Protein AF-0000000072519489 (afdb_homodimer)

Sequence (352 aa):
MSLFLPTTFKQFLKNVPEDGLEAILDYNQYVAIQAGATLCGVGIKWHQGFLAEIFTTYFLVQTVLVAAVDQGSMLAPLAIGFIVITDIIAAGSISGASMNPARSLGPNIVGSVFMSGKLADRFWSQHWIYYLGPAVGAVAAAGVYRYGAPRNMLFAIASLSAEWNYGKRDRLGMNRMSLFLPTTFKQFLKNVPEDGLEAILDYNQYVAIQAGATLCGVGIKWHQGFLAEIFTTYFLVQTVLVAAVDQGSMLAPLAIGFIVITDIIAAGSISGASMNPARSLGPNIVGSVFMSGKLADRFWSQHWIYYLGPAVGAVAAAGVYRYGAPRNMLFAIASLSAEWNYGKRDRLGMNR

Structure (mmCIF, N/CA/C/O backbone):
data_AF-0000000072519489-model_v1
#
loop_
_entity.id
_entity.type
_entity.pdbx_description
1 polymer 'Aquaporin AqpM domain protein'
#
loop_
_atom_site.group_PDB
_atom_site.id
_atom_site.type_symbol
_atom_site.label_atom_id
_atom_site.label_alt_id
_atom_site.label_comp_id
_atom_site.label_asym_id
_atom_site.label_entity_id
_atom_site.label_seq_id
_atom_site.pdbx_PDB_ins_code
_atom_site.Cartn_x
_atom_site.Cartn_y
_atom_site.Cartn_z
_atom_site.occupancy
_atom_site.B_iso_or_equiv
_atom_site.auth_seq_id
_atom_site.auth_comp_id
_atom_site.auth_asym_id
_atom_site.auth_atom_id
_atom_site.pdbx_PDB_model_num
ATOM 1 N N . MET A 1 1 ? 23.547 -10.312 -9.508 1 23.48 1 MET A N 1
ATOM 2 C CA . MET A 1 1 ? 23.594 -9.641 -8.211 1 23.48 1 MET A CA 1
ATOM 3 C C . MET A 1 1 ? 22.531 -10.203 -7.273 1 23.48 1 MET A C 1
ATOM 5 O O . MET A 1 1 ? 21.328 -10.148 -7.574 1 23.48 1 MET A O 1
ATOM 9 N N . SER A 1 2 ? 22.844 -11.234 -6.473 1 28.38 2 SER A N 1
ATOM 10 C CA . SER A 1 2 ? 22.078 -12.023 -5.52 1 28.38 2 SER A CA 1
ATOM 11 C C . SER A 1 2 ? 21.359 -11.125 -4.516 1 28.38 2 SER A C 1
ATOM 13 O O . SER A 1 2 ? 22 -10.312 -3.844 1 28.38 2 SER A O 1
ATOM 15 N N . LEU A 1 3 ? 20.359 -10.617 -4.895 1 33.25 3 LEU A N 1
ATOM 16 C CA . LEU A 1 3 ? 19.562 -9.844 -3.939 1 33.25 3 LEU A CA 1
ATOM 17 C C . LEU A 1 3 ? 19.703 -10.422 -2.533 1 33.25 3 LEU A C 1
ATOM 19 O O . LEU A 1 3 ? 19.516 -11.625 -2.332 1 33.25 3 LEU A O 1
ATOM 23 N N . PHE A 1 4 ? 20.672 -9.922 -1.82 1 32.88 4 PHE A N 1
ATOM 24 C CA . PHE A 1 4 ? 21.047 -10.281 -0.459 1 32.88 4 PHE A CA 1
ATOM 25 C C . PHE A 1 4 ? 19.828 -10.352 0.445 1 32.88 4 PHE A C 1
ATOM 27 O O . PHE A 1 4 ? 19.375 -9.328 0.968 1 32.88 4 PHE A O 1
ATOM 34 N N . LEU A 1 5 ? 18.906 -11.094 0.092 1 41.25 5 LEU A N 1
ATOM 35 C CA . LEU A 1 5 ? 17.922 -11.391 1.126 1 41.25 5 LEU A CA 1
ATOM 36 C C . LEU A 1 5 ? 18.609 -11.852 2.408 1 41.25 5 LEU A C 1
ATOM 38 O O . LEU A 1 5 ? 19.5 -12.703 2.369 1 41.25 5 LEU A O 1
ATOM 42 N N . PRO A 1 6 ? 18.469 -11.18 3.469 1 40.06 6 PRO A N 1
ATOM 43 C CA . PRO A 1 6 ? 19.125 -11.68 4.684 1 40.06 6 PRO A CA 1
ATOM 44 C C . PRO A 1 6 ? 18.859 -13.164 4.914 1 40.06 6 PRO A C 1
ATOM 46 O O . PRO A 1 6 ? 17.812 -13.68 4.527 1 40.06 6 PRO A O 1
ATOM 49 N N . THR A 1 7 ? 19.922 -13.914 5.098 1 46.59 7 THR A N 1
ATOM 50 C CA . THR A 1 7 ? 20.016 -15.352 5.344 1 46.59 7 THR A CA 1
ATOM 51 C C . THR A 1 7 ? 18.906 -15.797 6.301 1 46.59 7 THR A C 1
ATOM 53 O O . THR A 1 7 ? 18.344 -16.891 6.145 1 46.59 7 THR A O 1
ATOM 56 N N . THR A 1 8 ? 18.594 -14.883 7.117 1 45.72 8 THR A N 1
ATOM 57 C CA . THR A 1 8 ? 17.641 -15.25 8.156 1 45.72 8 THR A CA 1
ATOM 58 C C . THR A 1 8 ? 16.25 -15.469 7.562 1 45.72 8 THR A C 1
ATOM 60 O O . THR A 1 8 ? 15.531 -16.391 7.965 1 45.72 8 THR A O 1
ATOM 63 N N . PHE A 1 9 ? 16 -14.609 6.734 1 46.78 9 PHE A N 1
ATOM 64 C CA . PHE A 1 9 ? 14.664 -14.766 6.156 1 46.78 9 PHE A CA 1
ATOM 65 C C . PHE A 1 9 ? 14.586 -16.031 5.309 1 46.78 9 PHE A C 1
ATOM 67 O O . PHE A 1 9 ? 13.555 -16.703 5.281 1 46.78 9 PHE A O 1
ATOM 74 N N . LYS A 1 10 ? 15.617 -16.328 4.664 1 47.81 10 LYS A N 1
ATOM 75 C CA . LYS A 1 10 ? 15.68 -17.562 3.887 1 47.81 10 LYS A CA 1
ATOM 76 C C . LYS A 1 10 ? 15.523 -18.797 4.781 1 47.81 10 LYS A C 1
ATOM 78 O O . LYS A 1 10 ? 14.844 -19.75 4.418 1 47.81 10 LYS A O 1
ATOM 83 N N . GLN A 1 11 ? 16.172 -18.719 5.891 1 44.88 11 GLN A N 1
ATOM 84 C CA . GLN A 1 11 ? 16.156 -19.828 6.824 1 44.88 11 GLN A CA 1
ATOM 85 C C . GLN A 1 11 ? 14.742 -20.078 7.355 1 44.88 11 GLN A C 1
ATOM 87 O O . GLN A 1 11 ? 14.328 -21.219 7.535 1 44.88 11 GLN A O 1
ATOM 92 N N . PHE A 1 12 ? 14.086 -19.078 7.586 1 45.19 12 PHE A N 1
ATOM 93 C CA . PHE A 1 12 ? 12.719 -19.219 8.078 1 45.19 12 PHE A CA 1
ATOM 94 C C . PHE A 1 12 ? 11.844 -19.938 7.055 1 45.19 12 PHE A C 1
ATOM 96 O O . PHE A 1 12 ? 11.023 -20.781 7.418 1 45.19 12 PHE A O 1
ATOM 103 N N . LEU A 1 13 ? 12.117 -19.578 5.914 1 47.22 13 LEU A N 1
ATOM 104 C CA . LEU A 1 13 ? 11.297 -20.188 4.871 1 47.22 13 LEU A CA 1
ATOM 105 C C . LEU A 1 13 ? 11.773 -21.594 4.543 1 47.22 13 LEU A C 1
ATOM 107 O O . LEU A 1 13 ? 10.984 -22.438 4.121 1 47.22 13 LEU A O 1
ATOM 111 N N . LYS A 1 14 ? 13.047 -21.984 4.656 1 45.44 14 LYS A N 1
ATOM 112 C CA . LYS A 1 14 ? 13.609 -23.281 4.312 1 45.44 14 LYS A CA 1
ATOM 113 C C . LYS A 1 14 ? 13.062 -24.375 5.227 1 45.44 14 LYS A C 1
ATOM 115 O O . LYS A 1 14 ? 12.945 -25.531 4.816 1 45.44 14 LYS A O 1
ATOM 120 N N . ASN A 1 15 ? 12.883 -24.094 6.492 1 42.34 15 ASN A N 1
ATOM 121 C CA . ASN A 1 15 ? 12.477 -25.156 7.391 1 42.34 15 ASN A CA 1
ATOM 122 C C . ASN A 1 15 ? 11.008 -25.547 7.18 1 42.34 15 ASN A C 1
ATOM 124 O O . ASN A 1 15 ? 10.406 -26.203 8.023 1 42.34 15 ASN A O 1
ATOM 128 N N . VAL A 1 16 ? 10.414 -25.062 6.227 1 40.47 16 VAL A N 1
ATOM 129 C CA . VAL A 1 16 ? 9.047 -25.516 5.969 1 40.47 16 VAL A CA 1
ATOM 130 C C . VAL A 1 16 ? 9.062 -26.875 5.289 1 40.47 16 VAL A C 1
ATOM 132 O O . VAL A 1 16 ? 9.695 -27.047 4.25 1 40.47 16 VAL A O 1
ATOM 135 N N . PRO A 1 17 ? 8.805 -28.047 5.977 1 38.19 17 PRO A N 1
ATOM 136 C CA . PRO A 1 17 ? 8.859 -29.406 5.426 1 38.19 17 PRO A CA 1
ATOM 137 C C . PRO A 1 17 ? 8.172 -29.516 4.066 1 38.19 17 PRO A C 1
ATOM 139 O O . PRO A 1 17 ? 7.145 -28.875 3.834 1 38.19 17 PRO A O 1
ATOM 142 N N . GLU A 1 18 ? 8.836 -30.062 3.059 1 39.38 18 GLU A N 1
ATOM 143 C CA . GLU A 1 18 ? 8.383 -30.391 1.71 1 39.38 18 GLU A CA 1
ATOM 144 C C . GLU A 1 18 ? 7.121 -31.25 1.745 1 39.38 18 GLU A C 1
ATOM 146 O O . GLU A 1 18 ? 6.227 -31.078 0.917 1 39.38 18 GLU A O 1
ATOM 151 N N . ASP A 1 19 ? 7.195 -32.375 2.453 1 37.59 19 ASP A N 1
ATOM 152 C CA . ASP A 1 19 ? 6.215 -33.469 2.416 1 37.59 19 ASP A CA 1
ATOM 153 C C . ASP A 1 19 ? 4.828 -32.969 2.818 1 37.59 19 ASP A C 1
ATOM 155 O O . ASP A 1 19 ? 3.814 -33.5 2.375 1 37.59 19 ASP A O 1
ATOM 159 N N . GLY A 1 20 ? 4.816 -32.469 3.941 1 35.91 20 GLY A N 1
ATOM 160 C CA . GLY A 1 20 ? 3.52 -32.062 4.445 1 35.91 20 GLY A CA 1
ATOM 161 C C . GLY A 1 20 ? 2.877 -30.969 3.602 1 35.91 20 GLY A C 1
ATOM 162 O O . GLY A 1 20 ? 1.848 -30.422 3.98 1 35.91 20 GLY A O 1
ATOM 163 N N . LEU A 1 21 ? 3.766 -30.547 2.705 1 38.22 21 LEU A N 1
ATOM 164 C CA . LEU A 1 21 ? 3.355 -29.484 1.8 1 38.22 21 LEU A CA 1
ATOM 165 C C . LEU A 1 21 ? 2.252 -29.953 0.862 1 38.22 21 LEU A C 1
ATOM 167 O O . LEU A 1 21 ? 2.16 -29.5 -0.28 1 38.22 21 LEU A O 1
ATOM 171 N N . GLU A 1 22 ? 1.893 -31.062 1.13 1 35.47 22 GLU A N 1
ATOM 172 C CA . GLU A 1 22 ? 0.647 -31.312 0.409 1 35.47 22 GLU A CA 1
ATOM 173 C C . GLU A 1 22 ? -0.325 -30.141 0.577 1 35.47 22 GLU A C 1
ATOM 175 O O . GLU A 1 2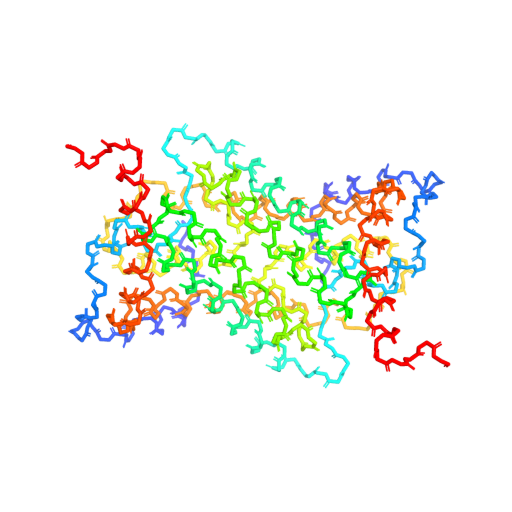2 ? -1.498 -30.359 0.895 1 35.47 22 GLU A O 1
ATOM 180 N N . ALA A 1 23 ? 0.102 -29.062 1.154 1 41.97 23 ALA A N 1
ATOM 181 C CA . ALA A 1 23 ? -0.733 -27.875 1.393 1 41.97 23 ALA A CA 1
ATOM 182 C C . ALA A 1 23 ? -1.529 -27.516 0.145 1 41.97 23 ALA A C 1
ATOM 184 O O . ALA A 1 23 ? -1.092 -27.781 -0.979 1 41.97 23 ALA A O 1
ATOM 185 N N . ILE A 1 24 ? -2.871 -27.156 0.485 1 44.25 24 ILE A N 1
ATOM 186 C CA . ILE A 1 24 ? -4.176 -27.156 -0.172 1 44.25 24 ILE A CA 1
ATOM 187 C C . ILE A 1 24 ? -4.105 -26.344 -1.464 1 44.25 24 ILE A C 1
ATOM 189 O O . ILE A 1 24 ? -4.742 -26.703 -2.459 1 44.25 24 ILE A O 1
ATOM 193 N N . LEU A 1 25 ? -3.379 -25.094 -1.554 1 53.72 25 LEU A N 1
ATOM 194 C CA . LEU A 1 25 ? -3.527 -24.625 -2.926 1 53.72 25 LEU A CA 1
ATOM 195 C C . LEU A 1 25 ? -2.826 -25.562 -3.902 1 53.72 25 LEU A C 1
ATOM 197 O O . LEU A 1 25 ? -1.712 -26.016 -3.637 1 53.72 25 LEU A O 1
ATOM 201 N N . ASP A 1 26 ? -3.711 -26.25 -4.621 1 67.44 26 ASP A N 1
ATOM 202 C CA . ASP A 1 26 ? -3.16 -26.969 -5.766 1 67.44 26 ASP A CA 1
ATOM 203 C C . ASP A 1 26 ? -1.966 -26.219 -6.355 1 67.44 26 ASP A C 1
ATOM 205 O O . ASP A 1 26 ? -2.023 -25 -6.559 1 67.44 26 ASP A O 1
ATOM 209 N N . TYR A 1 27 ? -0.772 -26.703 -6.062 1 76.56 27 TYR A N 1
ATOM 210 C CA . TYR A 1 27 ? 0.473 -26.156 -6.582 1 76.56 27 TYR A CA 1
ATOM 211 C C . TYR A 1 27 ? 0.275 -25.578 -7.977 1 76.56 27 TYR A C 1
ATOM 213 O O . TYR A 1 27 ? 0.846 -24.531 -8.312 1 76.56 27 TYR A O 1
ATOM 221 N N . ASN A 1 28 ? -0.591 -26.219 -8.719 1 80.19 28 ASN A N 1
ATOM 222 C CA . ASN A 1 28 ? -0.846 -25.734 -10.07 1 80.19 28 ASN A CA 1
ATOM 223 C C . ASN A 1 28 ? -1.561 -24.375 -10.047 1 80.19 28 ASN A C 1
ATOM 225 O O . ASN A 1 28 ? -1.265 -23.5 -10.867 1 80.19 28 ASN A O 1
ATOM 229 N N . GLN A 1 29 ? -2.447 -24.297 -9.203 1 78.44 29 GLN A N 1
ATOM 230 C CA . GLN A 1 29 ? -3.145 -23.016 -9.07 1 78.44 29 GLN A CA 1
ATOM 231 C C . GLN A 1 29 ? -2.207 -21.922 -8.555 1 78.44 29 GLN A C 1
ATOM 233 O O . GLN A 1 29 ? -2.281 -20.781 -8.992 1 78.44 29 GLN A O 1
ATOM 238 N N . TYR A 1 30 ? -1.379 -22.312 -7.578 1 83.12 30 TYR A N 1
ATOM 239 C CA . TYR A 1 30 ? -0.386 -21.391 -7.023 1 83.12 30 TYR A CA 1
ATOM 240 C C . TYR A 1 30 ? 0.539 -20.875 -8.117 1 83.12 30 TYR A C 1
ATOM 242 O O . TYR A 1 30 ? 0.816 -19.672 -8.18 1 83.12 30 TYR A O 1
ATOM 250 N N . VAL A 1 31 ? 0.934 -21.766 -8.984 1 84.38 31 VAL A N 1
ATOM 251 C CA . VAL A 1 31 ? 1.806 -21.391 -10.094 1 84.38 31 VAL A CA 1
ATOM 252 C C . VAL A 1 31 ? 1.03 -20.547 -11.102 1 84.38 31 VAL A C 1
ATOM 254 O O . VAL A 1 31 ? 1.559 -19.578 -11.641 1 84.38 31 VAL A O 1
ATOM 257 N N . ALA A 1 32 ? -0.222 -20.891 -11.32 1 84.12 32 ALA A N 1
ATOM 258 C CA . ALA A 1 32 ? -1.048 -20.203 -12.312 1 84.12 32 ALA A CA 1
ATOM 259 C C . ALA A 1 32 ? -1.192 -18.719 -11.961 1 84.12 32 ALA A C 1
ATOM 261 O O . ALA A 1 32 ? -1.209 -17.859 -12.852 1 84.12 32 ALA A O 1
ATOM 262 N N . ILE A 1 33 ? -1.247 -18.469 -10.719 1 85.38 33 ILE A N 1
ATOM 263 C CA . ILE A 1 33 ? -1.417 -17.062 -10.328 1 85.38 33 ILE A CA 1
ATOM 264 C C . ILE A 1 33 ? -0.055 -16.438 -10.031 1 85.38 33 ILE A C 1
ATOM 266 O O . ILE A 1 33 ? 0.025 -15.32 -9.531 1 85.38 33 ILE A O 1
ATOM 270 N N . GLN A 1 34 ? 0.987 -17.234 -10.281 1 91.12 34 GLN A N 1
ATOM 271 C CA . GLN A 1 34 ? 2.354 -16.766 -10.062 1 91.12 34 GLN A CA 1
ATOM 272 C C . GLN A 1 34 ? 2.555 -16.297 -8.625 1 91.12 34 GLN A C 1
ATOM 274 O O . GLN A 1 34 ? 3.055 -15.195 -8.391 1 91.12 34 GLN A O 1
ATOM 279 N N . ALA A 1 35 ? 2.061 -17.156 -7.672 1 90.12 35 ALA A N 1
ATOM 280 C CA . ALA A 1 35 ? 2.229 -16.969 -6.23 1 90.12 35 ALA A CA 1
ATOM 281 C C . ALA A 1 35 ? 1.618 -15.648 -5.777 1 90.12 35 ALA A C 1
ATOM 283 O O . ALA A 1 35 ? 1.991 -15.109 -4.73 1 90.12 35 ALA A O 1
ATOM 284 N N . GLY A 1 36 ? 0.797 -14.984 -6.641 1 91.06 36 GLY A N 1
ATOM 285 C CA . GLY A 1 36 ? 0.156 -13.734 -6.266 1 91.06 36 GLY A CA 1
ATOM 286 C C . GLY A 1 36 ? 0.999 -12.516 -6.586 1 91.06 36 GLY A C 1
ATOM 287 O O . GLY A 1 36 ? 0.708 -11.414 -6.117 1 91.06 36 GLY A O 1
ATOM 288 N N . ALA A 1 37 ? 2.088 -12.703 -7.363 1 93.44 37 ALA A N 1
ATOM 289 C CA . ALA A 1 37 ? 2.965 -11.609 -7.766 1 93.44 37 ALA A CA 1
ATOM 290 C C . ALA A 1 37 ? 2.205 -10.57 -8.586 1 93.44 37 ALA A C 1
ATOM 292 O O . ALA A 1 37 ? 1.293 -10.914 -9.344 1 93.44 37 ALA A O 1
ATOM 293 N N . THR A 1 38 ? 2.494 -9.289 -8.305 1 94.06 38 THR A N 1
ATOM 294 C CA . THR A 1 38 ? 1.993 -8.227 -9.172 1 94.06 38 THR A CA 1
ATOM 295 C C . THR A 1 38 ? 2.836 -8.125 -10.438 1 94.06 38 THR A C 1
ATOM 297 O O . THR A 1 38 ? 4.031 -7.824 -10.367 1 94.06 38 THR A O 1
ATOM 300 N N . LEU A 1 39 ? 2.223 -8.43 -11.531 1 94 39 LEU A N 1
ATOM 301 C CA . LEU A 1 39 ? 2.908 -8.422 -12.82 1 94 39 LEU A CA 1
ATOM 302 C C . LEU A 1 39 ? 2.15 -7.578 -13.836 1 94 39 LEU A C 1
ATOM 304 O O . LEU A 1 39 ? 0.919 -7.52 -13.805 1 94 39 LEU A O 1
ATOM 308 N N . CYS A 1 40 ? 2.914 -6.922 -14.742 1 95.06 40 CYS A N 1
ATOM 309 C CA . CYS A 1 40 ? 2.258 -6.25 -15.859 1 95.06 40 CYS A CA 1
ATOM 310 C C . CYS A 1 40 ? 1.525 -7.25 -16.75 1 95.06 40 CYS A C 1
ATOM 312 O O . CYS A 1 40 ? 1.981 -8.383 -16.922 1 95.06 40 CYS A O 1
ATOM 314 N N . GLY A 1 41 ? 0.358 -6.801 -17.281 1 91.38 41 GLY A N 1
ATOM 315 C CA . GLY A 1 41 ? -0.383 -7.641 -18.203 1 91.38 41 GLY A CA 1
ATOM 316 C C . GLY A 1 41 ? 0.397 -7.973 -19.469 1 91.38 41 GLY A C 1
ATOM 317 O O . GLY A 1 41 ? 1.421 -7.348 -19.75 1 91.38 41 GLY A O 1
ATOM 318 N N . VAL A 1 42 ? -0.04 -9 -20.156 1 89.12 42 VAL A N 1
ATOM 319 C CA . VAL A 1 42 ? 0.584 -9.422 -21.406 1 89.12 42 VAL A CA 1
ATOM 320 C C . VAL A 1 42 ? 0.565 -8.266 -22.406 1 89.12 42 VAL A C 1
ATOM 322 O O . VAL A 1 42 ? -0.464 -7.609 -22.578 1 89.12 42 VAL A O 1
ATOM 325 N N . GLY A 1 43 ? 1.729 -7.961 -22.969 1 92.06 43 GLY A N 1
ATOM 326 C CA . GLY A 1 43 ? 1.822 -6.934 -23.984 1 92.06 43 GLY A CA 1
ATOM 327 C C . GLY A 1 43 ? 2.014 -5.539 -23.406 1 92.06 43 GLY A C 1
ATOM 328 O O . GLY A 1 43 ? 2.227 -4.582 -24.156 1 92.06 43 GLY A O 1
ATOM 329 N N . ILE A 1 44 ? 1.901 -5.391 -22.172 1 94.5 44 ILE A N 1
ATOM 330 C CA . ILE A 1 44 ? 2.066 -4.086 -21.547 1 94.5 44 ILE A CA 1
ATOM 331 C C . ILE A 1 44 ? 3.553 -3.748 -21.438 1 94.5 44 ILE A C 1
ATOM 333 O O . ILE A 1 44 ? 4.344 -4.559 -20.953 1 94.5 44 ILE A O 1
ATOM 337 N N . LYS A 1 45 ? 3.893 -2.602 -21.906 1 96.19 45 LYS A N 1
ATOM 338 C CA . LYS A 1 45 ? 5.273 -2.129 -21.812 1 96.19 45 LYS A CA 1
ATOM 339 C C . LYS A 1 45 ? 5.574 -1.572 -20.422 1 96.19 45 LYS A C 1
ATOM 341 O O . LYS A 1 45 ? 4.664 -1.191 -19.688 1 96.19 45 LYS A O 1
ATOM 346 N N . TRP A 1 46 ? 6.895 -1.478 -20.094 1 95.81 46 TRP A N 1
ATOM 347 C CA . TRP A 1 46 ? 7.32 -1.077 -18.766 1 95.81 46 TRP A CA 1
ATOM 348 C C . TRP A 1 46 ? 6.797 0.314 -18.422 1 95.81 46 TRP A C 1
ATOM 350 O O . TRP A 1 46 ? 6.41 0.575 -17.281 1 95.81 46 TRP A O 1
ATOM 360 N N . HIS A 1 47 ? 6.809 1.247 -19.406 1 97.25 47 HIS A N 1
ATOM 361 C CA . HIS A 1 47 ? 6.426 2.623 -19.109 1 97.25 47 HIS A CA 1
ATOM 362 C C . HIS A 1 47 ? 4.926 2.734 -18.844 1 97.25 47 HIS A C 1
ATOM 364 O O . HIS A 1 47 ? 4.48 3.607 -18.094 1 97.25 47 HIS A O 1
ATOM 370 N N . GLN A 1 48 ? 4.094 1.858 -19.469 1 97.94 48 GLN A N 1
ATOM 371 C CA . GLN A 1 48 ? 2.66 1.833 -19.203 1 97.94 48 GLN A CA 1
ATOM 372 C C . GLN A 1 48 ? 2.377 1.373 -17.781 1 97.94 48 GLN A C 1
ATOM 374 O O . GLN A 1 48 ? 1.548 1.965 -17.078 1 97.94 48 GLN A O 1
ATOM 379 N N . GLY A 1 49 ? 3.107 0.273 -17.344 1 98 49 GLY A N 1
ATOM 380 C CA . GLY A 1 49 ? 2.973 -0.191 -15.977 1 98 49 GLY A CA 1
ATOM 381 C C . GLY A 1 49 ? 3.471 0.814 -14.953 1 98 49 GLY A C 1
ATOM 382 O O . GLY A 1 49 ? 2.832 1.023 -13.922 1 98 49 GLY A O 1
ATOM 383 N N . PHE A 1 50 ? 4.562 1.45 -15.305 1 98.19 50 PHE A N 1
ATOM 384 C CA . PHE A 1 50 ? 5.156 2.463 -14.438 1 98.19 50 PHE A CA 1
ATOM 385 C C . PHE A 1 50 ? 4.195 3.627 -14.234 1 98.19 50 PHE A C 1
ATOM 387 O O . PHE A 1 50 ? 3.949 4.039 -13.094 1 98.19 50 PHE A O 1
ATOM 394 N N . LEU A 1 51 ? 3.619 4.141 -15.25 1 98.62 51 LEU A N 1
ATOM 395 C CA . LEU A 1 51 ? 2.674 5.246 -15.18 1 98.62 51 LEU A CA 1
ATOM 396 C C . LEU A 1 51 ? 1.415 4.836 -14.422 1 98.62 51 LEU A C 1
ATOM 398 O O . LEU A 1 51 ? 0.873 5.621 -13.641 1 98.62 51 LEU A O 1
ATOM 402 N N . ALA A 1 52 ? 0.957 3.605 -14.648 1 98.5 52 ALA A N 1
ATOM 403 C CA . ALA A 1 52 ? -0.212 3.107 -13.93 1 98.5 52 ALA A CA 1
ATOM 404 C C . ALA A 1 52 ? 0.029 3.117 -12.422 1 98.5 52 ALA A C 1
ATOM 406 O O . ALA A 1 52 ? -0.832 3.551 -11.648 1 98.5 52 ALA A O 1
ATOM 407 N N . GLU A 1 53 ? 1.209 2.648 -12.016 1 98.62 53 GLU A N 1
ATOM 408 C CA . GLU A 1 53 ? 1.524 2.605 -10.594 1 98.62 53 GLU A CA 1
ATOM 409 C C . GLU A 1 53 ? 1.676 4.012 -10.016 1 98.62 53 GLU A C 1
ATOM 411 O O . GLU A 1 53 ? 1.291 4.266 -8.875 1 98.62 53 GLU A O 1
ATOM 416 N N . ILE A 1 54 ? 2.24 4.953 -10.805 1 98.5 54 ILE A N 1
ATOM 417 C CA . ILE A 1 54 ? 2.336 6.344 -10.375 1 98.5 54 ILE A CA 1
ATOM 418 C C . ILE A 1 54 ? 0.937 6.902 -10.125 1 98.5 54 ILE A C 1
ATOM 420 O O . ILE A 1 54 ? 0.659 7.445 -9.055 1 98.5 54 ILE A O 1
ATOM 424 N N . PHE A 1 55 ? 0.077 6.742 -11.047 1 98.31 55 PHE A N 1
ATOM 425 C CA . PHE A 1 55 ? -1.237 7.367 -10.984 1 98.31 55 PHE A CA 1
ATOM 426 C C . PHE A 1 55 ? -2.1 6.719 -9.914 1 98.31 55 PHE A C 1
ATOM 428 O O . PHE A 1 55 ? -2.785 7.414 -9.156 1 98.31 55 PHE A O 1
ATOM 435 N N . THR A 1 56 ? -2.104 5.406 -9.867 1 98.5 56 THR A N 1
ATOM 436 C CA . THR A 1 56 ? -2.934 4.746 -8.859 1 98.5 56 THR A CA 1
ATOM 437 C C . THR A 1 56 ? -2.475 5.117 -7.457 1 98.5 56 THR A C 1
ATOM 439 O O . THR A 1 56 ? -3.297 5.383 -6.578 1 98.5 56 THR A O 1
ATOM 442 N N . THR A 1 57 ? -1.18 5.199 -7.215 1 98.5 57 THR A N 1
ATOM 443 C CA . THR A 1 57 ? -0.687 5.586 -5.895 1 98.5 57 THR A CA 1
ATOM 444 C C . THR A 1 57 ? -0.97 7.059 -5.621 1 98.5 57 THR A C 1
ATOM 446 O O . THR A 1 57 ? -1.294 7.434 -4.492 1 98.5 57 THR A O 1
ATOM 449 N N . TYR A 1 58 ? -0.841 7.879 -6.66 1 97.31 58 TYR A N 1
ATOM 450 C CA . TYR A 1 58 ? -1.179 9.297 -6.531 1 97.31 58 TYR A CA 1
ATOM 451 C C . TYR A 1 58 ? -2.596 9.469 -6 1 97.31 58 TYR A C 1
ATOM 453 O O . TYR A 1 58 ? -2.812 10.18 -5.012 1 97.31 58 TYR A O 1
ATOM 461 N N . PHE A 1 59 ? -3.523 8.828 -6.586 1 97.06 59 PHE A N 1
ATOM 462 C CA . PHE A 1 59 ? -4.918 9 -6.195 1 97.06 59 PHE A CA 1
ATOM 463 C C . PHE A 1 59 ? -5.172 8.375 -4.828 1 97.06 59 PHE A C 1
ATOM 465 O O . PHE A 1 59 ? -5.961 8.906 -4.039 1 97.06 59 PHE A O 1
ATOM 472 N N . LEU A 1 60 ? -4.562 7.223 -4.543 1 97.12 60 LEU A N 1
ATOM 473 C CA . LEU A 1 60 ? -4.684 6.621 -3.221 1 97.12 60 LEU A CA 1
ATOM 474 C C . LEU A 1 60 ? -4.199 7.582 -2.141 1 97.12 60 LEU A C 1
ATOM 476 O O . LEU A 1 60 ? -4.926 7.863 -1.185 1 97.12 60 LEU A O 1
ATOM 480 N N . VAL A 1 61 ? -2.996 8.141 -2.336 1 96 61 VAL A N 1
ATOM 481 C CA . VAL A 1 61 ? -2.398 9 -1.316 1 96 61 VAL A CA 1
ATOM 482 C C . VAL A 1 61 ? -3.154 10.32 -1.243 1 96 61 VAL A C 1
ATOM 484 O O . VAL A 1 61 ? -3.336 10.883 -0.16 1 96 61 VAL A O 1
ATOM 487 N N . GLN A 1 62 ? -3.617 10.805 -2.373 1 92.94 62 GLN A N 1
ATOM 488 C CA . GLN A 1 62 ? -4.461 12 -2.344 1 92.94 62 GLN A CA 1
ATOM 489 C C . GLN A 1 62 ? -5.703 11.766 -1.488 1 92.94 62 GLN A C 1
ATOM 491 O O . GLN A 1 62 ? -6.078 12.625 -0.686 1 92.94 62 GLN A O 1
ATOM 496 N N . THR A 1 63 ? -6.34 10.664 -1.65 1 93.5 63 THR A N 1
ATOM 497 C CA . THR A 1 63 ? -7.535 10.32 -0.887 1 93.5 63 THR A CA 1
ATOM 498 C C . THR A 1 63 ? -7.211 10.195 0.599 1 93.5 63 THR A C 1
ATOM 500 O O . THR A 1 63 ? -7.961 10.672 1.447 1 93.5 63 THR A O 1
ATOM 503 N N . VAL A 1 64 ? -6.082 9.586 0.922 1 92.38 64 VAL A N 1
ATOM 504 C CA . VAL A 1 64 ? -5.656 9.43 2.309 1 92.38 64 VAL A CA 1
ATOM 505 C C . VAL A 1 64 ? -5.441 10.805 2.939 1 92.38 64 VAL A C 1
ATOM 507 O O . VAL A 1 64 ? -5.855 11.047 4.074 1 92.38 64 VAL A O 1
ATOM 510 N N . LEU A 1 65 ? -4.824 11.68 2.195 1 89 65 LEU A N 1
ATOM 511 C CA . LEU A 1 65 ? -4.52 13.016 2.705 1 89 65 LEU A CA 1
ATOM 512 C C . LEU A 1 65 ? -5.797 13.812 2.951 1 89 65 LEU A C 1
ATOM 514 O O . LEU A 1 65 ? -5.926 14.477 3.979 1 89 65 LEU A O 1
ATOM 518 N N . VAL A 1 66 ? -6.703 13.695 2.062 1 85.19 66 VAL A N 1
ATOM 519 C CA . VAL A 1 66 ? -7.98 14.383 2.225 1 85.19 66 VAL A CA 1
ATOM 520 C C . VAL A 1 66 ? -8.758 13.758 3.381 1 85.19 66 VAL A C 1
ATOM 522 O O . VAL A 1 66 ? -9.391 14.477 4.168 1 85.19 66 VAL A O 1
ATOM 525 N N . ALA A 1 67 ? -8.688 12.5 3.555 1 85.62 67 ALA A N 1
ATOM 526 C CA . ALA A 1 67 ? -9.391 11.789 4.617 1 85.62 67 ALA A CA 1
ATOM 527 C C . ALA A 1 67 ? -8.766 12.07 5.977 1 85.62 67 ALA A C 1
ATOM 529 O O . ALA A 1 67 ? -9.422 11.945 7.012 1 85.62 67 ALA A O 1
ATOM 530 N N . ALA A 1 68 ? -7.5 12.406 6.008 1 79.81 68 ALA A N 1
ATOM 531 C CA . ALA A 1 68 ? -6.75 12.625 7.242 1 79.81 68 ALA A CA 1
ATOM 532 C C . ALA A 1 68 ? -7.27 13.852 7.988 1 79.81 68 ALA A C 1
ATOM 534 O O . ALA A 1 68 ? -7.109 13.961 9.211 1 79.81 68 ALA A O 1
ATOM 535 N N . VAL A 1 69 ? -7.809 14.766 7.25 1 74.5 69 VAL A N 1
ATOM 536 C CA . VAL A 1 69 ? -8.352 15.969 7.875 1 74.5 69 VAL A CA 1
ATOM 537 C C . VAL A 1 69 ? -9.555 15.609 8.742 1 74.5 69 VAL A C 1
ATOM 539 O O . VAL A 1 69 ? -9.781 16.219 9.789 1 74.5 69 VAL A O 1
ATOM 542 N N . ASP A 1 70 ? -10.188 14.508 8.32 1 69.5 70 ASP A N 1
ATOM 543 C CA . ASP A 1 70 ? -11.344 14.078 9.102 1 69.5 70 ASP A CA 1
ATOM 544 C C . ASP A 1 70 ? -11.125 12.68 9.688 1 69.5 70 ASP A C 1
ATOM 546 O O . ASP A 1 70 ? -11.961 11.797 9.523 1 69.5 70 ASP A O 1
ATOM 550 N N . GLN A 1 71 ? -10.047 12.297 10.289 1 66.25 71 GLN A N 1
ATOM 551 C CA . GLN A 1 71 ? -9.609 10.977 10.727 1 66.25 71 GLN A CA 1
ATOM 552 C C . GLN A 1 71 ? -10.609 10.352 11.695 1 66.25 71 GLN A C 1
ATOM 554 O O . GLN A 1 71 ? -10.719 9.133 11.781 1 66.25 71 GLN A O 1
ATOM 559 N N . GLY A 1 72 ? -11.5 11.133 12.234 1 70.19 72 GLY A N 1
ATOM 560 C CA . GLY A 1 72 ? -12.461 10.617 13.195 1 70.19 72 GLY A CA 1
ATOM 561 C C . GLY A 1 72 ? -13.766 10.18 12.57 1 70.19 72 GLY A C 1
ATOM 562 O O . GLY A 1 72 ? -14.57 9.492 13.203 1 70.19 72 GLY A O 1
ATOM 563 N N . SER A 1 73 ? -13.852 10.32 11.344 1 77.69 73 SER A N 1
ATOM 564 C CA . SER A 1 73 ? -15.094 9.992 10.656 1 77.69 73 SER A CA 1
ATOM 565 C C . SER A 1 73 ? -15.008 8.641 9.961 1 77.69 73 SER A C 1
ATOM 567 O O . SER A 1 73 ? -13.93 8.242 9.508 1 77.69 73 SER A O 1
ATOM 569 N N . MET A 1 74 ? -16.141 7.844 10 1 84.56 74 MET A N 1
ATOM 570 C CA . MET A 1 74 ? -16.219 6.586 9.258 1 84.56 74 MET A CA 1
ATOM 571 C C . MET A 1 74 ? -16.109 6.828 7.758 1 84.56 74 MET A C 1
ATOM 573 O O . MET A 1 74 ? -15.867 5.898 6.988 1 84.56 74 MET A O 1
ATOM 577 N N . LEU A 1 75 ? -16.141 7.961 7.395 1 86.38 75 LEU A N 1
ATOM 578 C CA . LEU A 1 75 ? -16.047 8.297 5.977 1 86.38 75 LEU A CA 1
ATOM 579 C C . LEU A 1 75 ? -14.625 8.156 5.469 1 86.38 75 LEU A C 1
ATOM 581 O O . LEU A 1 75 ? -14.398 7.875 4.289 1 86.38 75 LEU A O 1
ATOM 585 N N . ALA A 1 76 ? -13.688 8.289 6.34 1 88.5 76 ALA A N 1
ATOM 586 C CA . ALA A 1 76 ? -12.281 8.242 5.941 1 88.5 76 ALA A CA 1
ATOM 587 C C . ALA A 1 76 ? -11.891 6.848 5.465 1 88.5 76 ALA A C 1
ATOM 589 O O . ALA A 1 76 ? -11.477 6.672 4.316 1 88.5 76 ALA A O 1
ATOM 590 N N . PRO A 1 77 ? -12.195 5.812 6.277 1 93.69 77 PRO A N 1
ATOM 591 C CA . PRO A 1 77 ? -11.859 4.473 5.785 1 93.69 77 PRO A CA 1
ATOM 592 C C . PRO A 1 77 ? -12.68 4.07 4.562 1 93.69 77 PRO A C 1
ATOM 594 O O . PRO A 1 77 ? -12.18 3.375 3.678 1 93.69 77 PRO A O 1
ATOM 597 N N . LEU A 1 78 ? -13.914 4.5 4.492 1 94.62 78 LEU A N 1
ATOM 598 C CA . LEU A 1 78 ? -14.766 4.172 3.354 1 94.62 78 LEU A CA 1
ATOM 599 C C . LEU A 1 78 ? -14.219 4.785 2.068 1 94.62 78 LEU A C 1
ATOM 601 O O . LEU A 1 78 ? -14.18 4.125 1.027 1 94.62 78 LEU A O 1
ATOM 605 N N . ALA A 1 79 ? -13.773 6.031 2.123 1 93.62 79 ALA A N 1
ATOM 606 C CA . ALA A 1 79 ? -13.203 6.711 0.961 1 93.62 79 ALA A CA 1
ATOM 607 C C . ALA A 1 79 ? -11.938 6.004 0.481 1 93.62 79 ALA A C 1
ATOM 609 O O . ALA A 1 79 ? -11.742 5.82 -0.722 1 93.62 79 ALA A O 1
ATOM 610 N N . ILE A 1 80 ? -11.188 5.602 1.406 1 95.06 80 ILE A N 1
ATOM 611 C CA . ILE A 1 80 ? -9.922 4.961 1.07 1 95.06 80 ILE A CA 1
ATOM 612 C C . ILE A 1 80 ? -10.188 3.592 0.447 1 95.06 80 ILE A C 1
ATOM 614 O O . ILE A 1 80 ? -9.586 3.236 -0.568 1 95.06 80 ILE A O 1
ATOM 618 N N . GLY A 1 81 ? -11.094 2.809 1.063 1 96.81 81 GLY A N 1
ATOM 619 C CA . GLY A 1 81 ? -11.477 1.547 0.445 1 96.81 81 GLY A CA 1
ATOM 620 C C . GLY A 1 81 ? -12.016 1.712 -0.961 1 96.81 81 GLY A C 1
ATOM 621 O O . GLY A 1 81 ? -11.695 0.925 -1.854 1 96.81 81 GLY A O 1
ATOM 622 N N . PHE A 1 82 ? -12.789 2.752 -1.17 1 95.88 82 PHE A N 1
ATOM 623 C CA . PHE A 1 82 ? -13.414 2.996 -2.463 1 95.88 82 PHE A CA 1
ATOM 624 C C . PHE A 1 82 ? -12.367 3.326 -3.52 1 95.88 82 PHE A C 1
ATOM 626 O O . PHE A 1 82 ? -12.453 2.857 -4.656 1 95.88 82 PHE A O 1
ATOM 633 N N . ILE A 1 83 ? -11.398 4.141 -3.223 1 96.75 83 ILE A N 1
ATOM 634 C CA . ILE A 1 83 ? -10.391 4.496 -4.215 1 96.75 83 ILE A CA 1
ATOM 635 C C . ILE A 1 83 ? -9.531 3.275 -4.543 1 96.75 83 ILE A C 1
ATOM 637 O O . ILE A 1 83 ? -9.109 3.1 -5.688 1 96.75 83 ILE A O 1
ATOM 641 N N . VAL A 1 84 ? -9.305 2.428 -3.559 1 97.5 84 VAL A N 1
ATOM 642 C CA . VAL A 1 84 ? -8.578 1.193 -3.822 1 97.5 84 VAL A CA 1
ATOM 643 C C . VAL A 1 84 ? -9.344 0.345 -4.836 1 97.5 84 VAL A C 1
ATOM 645 O O . VAL A 1 84 ? -8.766 -0.161 -5.797 1 97.5 84 VAL A O 1
ATOM 648 N N . ILE A 1 85 ? -10.672 0.256 -4.633 1 96.25 85 ILE A N 1
ATOM 649 C CA . ILE A 1 85 ? -11.516 -0.499 -5.551 1 96.25 85 ILE A CA 1
ATOM 650 C C . ILE A 1 85 ? -11.445 0.117 -6.949 1 96.25 85 ILE A C 1
ATOM 652 O O . ILE A 1 85 ? -11.211 -0.588 -7.934 1 96.25 85 ILE A O 1
ATOM 656 N N . THR A 1 86 ? -11.609 1.411 -7.039 1 97.81 86 THR A N 1
ATOM 657 C CA . THR A 1 86 ? -11.609 2.131 -8.305 1 97.81 86 THR A CA 1
ATOM 658 C C . THR A 1 86 ? -10.266 1.966 -9.016 1 97.81 86 THR A C 1
ATOM 660 O O . THR A 1 86 ? -10.227 1.738 -10.227 1 97.81 86 THR A O 1
ATOM 663 N N . ASP A 1 87 ? -9.18 2.07 -8.32 1 97.81 87 ASP A N 1
ATOM 664 C CA . ASP A 1 87 ? -7.836 1.944 -8.883 1 97.81 87 ASP A CA 1
ATOM 665 C C . ASP A 1 87 ? -7.609 0.545 -9.453 1 97.81 87 ASP A C 1
ATOM 667 O O . ASP A 1 87 ? -7.023 0.393 -10.523 1 97.81 87 ASP A O 1
ATOM 671 N N . ILE A 1 88 ? -8.062 -0.476 -8.734 1 96.12 88 ILE A N 1
ATOM 672 C CA . ILE A 1 88 ? -7.891 -1.852 -9.188 1 96.12 88 ILE A CA 1
ATOM 673 C C . ILE A 1 88 ? -8.672 -2.072 -10.477 1 96.12 88 ILE A C 1
ATOM 675 O O . ILE A 1 88 ? -8.164 -2.666 -11.43 1 96.12 88 ILE A O 1
ATOM 679 N N . ILE A 1 89 ? -9.891 -1.562 -10.508 1 94.12 89 ILE A N 1
ATOM 680 C CA . ILE A 1 89 ? -10.719 -1.713 -11.695 1 94.12 89 ILE A CA 1
ATOM 681 C C . ILE A 1 89 ? -10.078 -0.967 -12.867 1 94.12 89 ILE A C 1
ATOM 683 O O . ILE A 1 89 ? -10.062 -1.467 -13.992 1 94.12 89 ILE A O 1
ATOM 687 N N . ALA A 1 90 ? -9.492 0.176 -12.633 1 96.19 90 ALA A N 1
ATOM 688 C CA . ALA A 1 90 ? -8.969 1.052 -13.68 1 96.19 90 ALA A CA 1
ATOM 689 C C . ALA A 1 90 ? -7.629 0.539 -14.203 1 96.19 90 ALA A C 1
ATOM 691 O O . ALA A 1 90 ? -7.348 0.628 -15.398 1 96.19 90 ALA A O 1
ATOM 692 N N . ALA A 1 91 ? -6.797 -0.024 -13.328 1 97.25 91 ALA A N 1
ATOM 693 C CA . ALA A 1 91 ? -5.41 -0.241 -13.734 1 97.25 91 ALA A CA 1
ATOM 694 C C . ALA A 1 91 ? -4.973 -1.675 -13.453 1 97.25 91 ALA A C 1
ATOM 696 O O . ALA A 1 91 ? -3.83 -2.051 -13.727 1 97.25 91 ALA A O 1
ATOM 697 N N . GLY A 1 92 ? -5.836 -2.504 -12.945 1 94.38 92 GLY A N 1
ATOM 698 C CA . GLY A 1 92 ? -5.484 -3.873 -12.594 1 94.38 92 GLY A CA 1
ATOM 699 C C . GLY A 1 92 ? -4.984 -4.68 -13.781 1 94.38 92 GLY A C 1
ATOM 700 O O . GLY A 1 92 ? -4.066 -5.488 -13.641 1 94.38 92 GLY A O 1
ATOM 701 N N . SER A 1 93 ? -5.578 -4.484 -14.93 1 92.81 93 SER A N 1
ATOM 702 C CA . SER A 1 93 ? -5.199 -5.25 -16.109 1 92.81 93 SER A CA 1
ATOM 703 C C . SER A 1 93 ? -3.9 -4.727 -16.719 1 92.81 93 SER A C 1
ATOM 705 O O . SER A 1 93 ? -3.295 -5.387 -17.562 1 92.81 93 SER A O 1
ATOM 707 N N . ILE A 1 94 ? -3.41 -3.566 -16.266 1 95.5 94 ILE A N 1
ATOM 708 C CA . ILE A 1 94 ? -2.201 -2.953 -16.797 1 95.5 94 ILE A CA 1
ATOM 709 C C . ILE A 1 94 ? -1.001 -3.336 -15.938 1 95.5 94 ILE A C 1
ATOM 711 O O . ILE A 1 94 ? -0.098 -4.039 -16.391 1 95.5 94 ILE A O 1
ATOM 715 N N . SER A 1 95 ? -1.011 -3.062 -14.688 1 96.81 95 SER A N 1
ATOM 716 C CA . SER A 1 95 ? 0.146 -3.252 -13.82 1 96.81 95 SER A CA 1
ATOM 717 C C . SER A 1 95 ? -0.176 -4.203 -12.672 1 96.81 95 SER A C 1
ATOM 719 O O . SER A 1 95 ? 0.71 -4.574 -11.898 1 96.81 95 SER A O 1
ATOM 721 N N . GLY A 1 96 ? -1.416 -4.594 -12.523 1 94.56 96 GLY A N 1
ATOM 722 C CA . GLY A 1 96 ? -1.866 -5.289 -11.336 1 94.56 96 GLY A CA 1
ATOM 723 C C . GLY A 1 96 ? -2.369 -4.352 -10.25 1 94.56 96 GLY A C 1
ATOM 724 O O . GLY A 1 96 ? -2.99 -4.793 -9.281 1 94.56 96 GLY A O 1
ATOM 725 N N . ALA A 1 97 ? -2.045 -3.061 -10.414 1 97 97 ALA A N 1
ATOM 726 C CA . ALA A 1 97 ? -2.492 -2.02 -9.492 1 97 97 ALA A CA 1
ATOM 727 C C . ALA A 1 97 ? -2.082 -2.342 -8.062 1 97 97 ALA A C 1
ATOM 729 O O . ALA A 1 97 ? -2.918 -2.33 -7.152 1 97 97 ALA A O 1
ATOM 730 N N . SER A 1 98 ? -0.795 -2.539 -7.828 1 97.69 98 SER A N 1
ATOM 731 C CA . SER A 1 98 ? -0.291 -2.879 -6.5 1 97.69 98 SER A CA 1
ATOM 732 C C . SER A 1 98 ? -0.347 -1.677 -5.562 1 97.69 98 SER A C 1
ATOM 734 O O . SER A 1 98 ? -0.879 -1.771 -4.457 1 97.69 98 SER A O 1
ATOM 736 N N . MET A 1 99 ? 0.225 -0.52 -6.074 1 98.06 99 MET A N 1
ATOM 737 C CA . MET A 1 99 ? 0.317 0.748 -5.355 1 98.06 99 MET A CA 1
ATOM 738 C C . MET A 1 99 ? 1.19 0.608 -4.113 1 98.06 99 MET A C 1
ATOM 740 O O . MET A 1 99 ? 1.299 1.542 -3.316 1 98.06 99 MET A O 1
ATOM 744 N N . ASN A 1 100 ? 1.714 -0.565 -3.836 1 97.5 100 ASN A N 1
ATOM 745 C CA . ASN A 1 100 ? 2.295 -0.923 -2.547 1 97.5 100 ASN A CA 1
ATOM 746 C C . ASN A 1 100 ? 3.533 -1.801 -2.715 1 97.5 100 ASN A C 1
ATOM 748 O O . ASN A 1 100 ? 3.424 -2.973 -3.08 1 97.5 100 ASN A O 1
ATOM 752 N N . PRO A 1 101 ? 4.734 -1.255 -2.354 1 98 101 PRO A N 1
ATOM 753 C CA . PRO A 1 101 ? 5.973 -2.02 -2.512 1 98 101 PRO A CA 1
ATOM 754 C C . PRO A 1 101 ? 5.965 -3.328 -1.725 1 98 101 PRO A C 1
ATOM 756 O O . PRO A 1 101 ? 6.469 -4.344 -2.205 1 98 101 PRO A O 1
ATOM 759 N N . ALA A 1 102 ? 5.414 -3.307 -0.555 1 96.69 102 ALA A N 1
ATOM 760 C CA . ALA A 1 102 ? 5.414 -4.508 0.277 1 96.69 102 ALA A CA 1
ATOM 761 C C . ALA A 1 102 ? 4.516 -5.586 -0.316 1 96.69 102 ALA A C 1
ATOM 763 O O . ALA A 1 102 ? 4.883 -6.762 -0.347 1 96.69 102 ALA A O 1
ATOM 764 N N . ARG A 1 103 ? 3.34 -5.219 -0.8 1 96.44 103 ARG A N 1
ATOM 765 C CA . ARG A 1 103 ? 2.412 -6.141 -1.449 1 96.44 103 ARG A CA 1
ATOM 766 C C . ARG A 1 103 ? 3.059 -6.805 -2.658 1 96.44 103 ARG A C 1
ATOM 768 O O . ARG A 1 103 ? 2.801 -7.977 -2.939 1 96.44 103 ARG A O 1
ATOM 775 N N . SER A 1 104 ? 3.824 -6.07 -3.391 1 97.38 104 SER A N 1
ATOM 776 C CA . SER A 1 104 ? 4.469 -6.625 -4.574 1 97.38 104 SER A CA 1
ATOM 777 C C . SER A 1 104 ? 5.676 -7.477 -4.199 1 97.38 104 SER A C 1
ATOM 779 O O . SER A 1 104 ? 5.941 -8.5 -4.836 1 97.38 104 SER A O 1
ATOM 781 N N . LEU A 1 105 ? 6.344 -7.105 -3.201 1 96.75 105 LEU A N 1
ATOM 782 C CA . LEU A 1 105 ? 7.594 -7.766 -2.838 1 96.75 105 LEU A CA 1
ATOM 783 C C . LEU A 1 105 ? 7.328 -9.117 -2.178 1 96.75 105 LEU A C 1
ATOM 785 O O . LEU A 1 105 ? 8 -10.102 -2.479 1 96.75 105 LEU A O 1
ATOM 789 N N . GLY A 1 106 ? 6.41 -9.211 -1.28 1 95.69 106 GLY A N 1
ATOM 790 C CA . GLY A 1 106 ? 6.152 -10.414 -0.5 1 95.69 106 GLY A CA 1
ATOM 791 C C . GLY A 1 106 ? 5.941 -11.648 -1.356 1 95.69 106 GLY A C 1
ATOM 792 O O . GLY A 1 106 ? 6.738 -12.586 -1.312 1 95.69 106 GLY A O 1
ATOM 793 N N . PRO A 1 107 ? 4.91 -11.641 -2.186 1 94.56 107 PRO A N 1
ATOM 794 C CA . PRO A 1 107 ? 4.656 -12.797 -3.051 1 94.56 107 PRO A CA 1
ATOM 795 C C . PRO A 1 107 ? 5.824 -13.102 -3.986 1 94.56 107 PRO A C 1
ATOM 797 O O . PRO A 1 107 ? 6.086 -14.266 -4.297 1 94.56 107 PRO A O 1
ATOM 800 N N . ASN A 1 108 ? 6.52 -12.031 -4.492 1 95.25 108 ASN A N 1
ATOM 801 C CA . ASN A 1 108 ? 7.668 -12.273 -5.359 1 95.25 108 ASN A CA 1
ATOM 802 C C . ASN A 1 108 ? 8.773 -13.031 -4.629 1 95.25 108 ASN A C 1
ATOM 804 O O . ASN A 1 108 ? 9.414 -13.906 -5.211 1 95.25 108 ASN A O 1
ATOM 808 N N . ILE A 1 109 ? 9 -12.672 -3.422 1 94 109 ILE A N 1
ATOM 809 C CA . ILE A 1 109 ? 10.016 -13.367 -2.635 1 94 109 ILE A CA 1
ATOM 810 C C . ILE A 1 109 ? 9.602 -14.82 -2.42 1 94 109 ILE A C 1
ATOM 812 O O . ILE A 1 109 ? 10.375 -15.734 -2.707 1 94 109 ILE A O 1
ATOM 816 N N . VAL A 1 110 ? 8.438 -15.023 -1.974 1 91.06 110 VAL A N 1
ATOM 817 C CA . VAL A 1 110 ? 7.984 -16.375 -1.623 1 91.06 110 VAL A CA 1
ATOM 818 C C . VAL A 1 110 ? 7.848 -17.219 -2.887 1 91.06 110 VAL A C 1
ATOM 820 O O . VAL A 1 110 ? 8.227 -18.391 -2.9 1 91.06 110 VAL A O 1
ATOM 823 N N . GLY A 1 111 ? 7.293 -16.594 -3.93 1 91.19 111 GLY A N 1
ATOM 824 C CA . GLY A 1 111 ? 7.215 -17.281 -5.203 1 91.19 111 GLY A CA 1
ATOM 825 C C . GLY A 1 111 ? 8.562 -17.766 -5.715 1 91.19 111 GLY A C 1
ATOM 826 O O . GLY A 1 111 ? 8.68 -18.859 -6.262 1 91.19 111 GLY A O 1
ATOM 827 N N . SER A 1 112 ? 9.57 -16.969 -5.57 1 92.25 112 SER A N 1
ATOM 828 C CA . SER A 1 112 ? 10.922 -17.312 -6.016 1 92.25 112 SER A CA 1
ATOM 829 C C . SER A 1 112 ? 11.445 -18.547 -5.285 1 92.25 112 SER A C 1
ATOM 831 O O . SER A 1 112 ? 12.234 -19.312 -5.84 1 92.25 112 SER A O 1
ATOM 833 N N . VAL A 1 113 ? 11.008 -18.703 -4.07 1 87.44 113 VAL A N 1
ATOM 834 C CA . VAL A 1 113 ? 11.516 -19.781 -3.246 1 87.44 113 VAL A CA 1
ATOM 835 C C . VAL A 1 113 ? 10.719 -21.062 -3.529 1 87.44 113 VAL A C 1
ATOM 837 O O . VAL A 1 113 ? 11.281 -22.156 -3.564 1 87.44 113 VAL A O 1
ATOM 840 N N . PHE A 1 114 ? 9.492 -20.938 -3.924 1 84.81 114 PHE A N 1
ATOM 841 C CA . PHE A 1 114 ? 8.648 -22.125 -3.865 1 84.81 114 PHE A CA 1
ATOM 842 C C . PHE A 1 114 ? 8.172 -22.516 -5.258 1 84.81 114 PHE A C 1
ATOM 844 O O . PHE A 1 114 ? 7.605 -23.594 -5.441 1 84.81 114 PHE A O 1
ATOM 851 N N . MET A 1 115 ? 8.305 -21.594 -6.227 1 84 115 MET A N 1
ATOM 852 C CA . MET A 1 115 ? 7.832 -21.953 -7.562 1 84 115 MET A CA 1
ATOM 853 C C . MET A 1 115 ? 8.969 -22.484 -8.422 1 84 115 MET A C 1
ATOM 855 O O . MET A 1 115 ? 8.789 -22.75 -9.609 1 84 115 MET A O 1
ATOM 859 N N . SER A 1 116 ? 9.719 -23.391 -8.094 1 76.81 116 SER A N 1
ATOM 860 C CA . SER A 1 116 ? 10.789 -24.203 -8.664 1 76.81 116 SER A CA 1
ATOM 861 C C . SER A 1 116 ? 10.891 -24 -10.172 1 76.81 116 SER A C 1
ATOM 863 O O . SER A 1 116 ? 10.5 -24.875 -10.953 1 76.81 116 SER A O 1
ATOM 865 N N . GLY A 1 117 ? 11.367 -22.938 -10.625 1 83.12 117 GLY A N 1
ATOM 866 C CA . GLY A 1 117 ? 11.633 -22.797 -12.055 1 83.12 117 GLY A CA 1
ATOM 867 C C . GLY A 1 117 ? 10.391 -22.422 -12.852 1 83.12 117 GLY A C 1
ATOM 868 O O . GLY A 1 117 ? 10.406 -22.484 -14.078 1 83.12 117 GLY A O 1
ATOM 869 N N . LYS A 1 118 ? 9.242 -22.266 -12.312 1 89.5 118 LYS A N 1
ATOM 870 C CA . LYS A 1 118 ? 7.996 -21.953 -13.016 1 89.5 118 LYS A CA 1
ATOM 871 C C . LYS A 1 118 ? 7.66 -20.469 -12.898 1 89.5 118 LYS A C 1
ATOM 873 O O . LYS A 1 118 ? 6.492 -20.078 -12.977 1 89.5 118 LYS A O 1
ATOM 878 N N . LEU A 1 119 ? 8.688 -19.656 -12.68 1 91.31 119 LEU A N 1
ATOM 879 C CA . LEU A 1 119 ? 8.5 -18.219 -12.625 1 91.31 119 LEU A CA 1
ATOM 880 C C . LEU A 1 119 ? 8.195 -17.656 -14.016 1 91.31 119 LEU A C 1
ATOM 882 O O . LEU A 1 119 ? 8.781 -18.094 -15.008 1 91.31 119 LEU A O 1
ATOM 886 N N . ALA A 1 120 ? 7.219 -16.781 -14.078 1 88.81 120 ALA A N 1
ATOM 887 C CA . ALA A 1 120 ? 6.941 -16.078 -15.328 1 88.81 120 ALA A CA 1
ATOM 888 C C . ALA A 1 120 ? 8.172 -15.312 -15.812 1 88.81 120 ALA A C 1
ATOM 890 O O . ALA A 1 120 ? 9.07 -15.008 -15.023 1 88.81 120 ALA A O 1
ATOM 891 N N . ASP A 1 121 ? 8.375 -15.109 -17.156 1 83.38 121 ASP A N 1
ATOM 892 C CA . ASP A 1 121 ? 9.508 -14.406 -17.766 1 83.38 121 ASP A CA 1
ATOM 893 C C . ASP A 1 121 ? 9.719 -13.039 -17.109 1 83.38 121 ASP A C 1
ATOM 895 O O . ASP A 1 121 ? 10.852 -12.625 -16.891 1 83.38 121 ASP A O 1
ATOM 899 N N . ARG A 1 122 ? 8.734 -12.297 -16.844 1 84.88 122 ARG A N 1
ATOM 900 C CA . ARG A 1 122 ? 8.859 -10.945 -16.312 1 84.88 122 ARG A CA 1
ATOM 901 C C . ARG A 1 122 ? 8.578 -10.898 -14.82 1 84.88 122 ARG A C 1
ATOM 903 O O . ARG A 1 122 ? 8.164 -9.867 -14.289 1 84.88 122 ARG A O 1
ATOM 910 N N . PHE A 1 123 ? 8.969 -11.969 -14.18 1 91.06 123 PHE A N 1
ATOM 911 C CA . PHE A 1 123 ? 8.648 -12.117 -12.758 1 91.06 123 PHE A CA 1
ATOM 912 C C . PHE A 1 123 ? 9.391 -11.078 -11.93 1 91.06 123 PHE A C 1
ATOM 914 O O . PHE A 1 123 ? 8.805 -10.453 -11.039 1 91.06 123 PHE A O 1
ATOM 921 N N . TRP A 1 124 ? 10.688 -10.812 -12.266 1 93.44 124 TRP A N 1
ATOM 922 C CA . TRP A 1 124 ? 11.484 -9.844 -11.523 1 93.44 124 TRP A CA 1
ATOM 923 C C . TRP A 1 124 ? 11.906 -8.68 -12.422 1 93.44 124 TRP A C 1
ATOM 925 O O . TRP A 1 124 ? 12.297 -7.621 -11.93 1 93.44 124 TRP A O 1
ATOM 935 N N . SER A 1 125 ? 11.883 -8.828 -13.703 1 89.44 125 SER A N 1
ATOM 936 C CA . SER A 1 125 ? 12.492 -7.883 -14.641 1 89.44 125 SER A CA 1
ATOM 937 C C . SER A 1 125 ? 11.859 -6.5 -14.516 1 89.44 125 SER A C 1
ATOM 939 O O . SER A 1 125 ? 12.57 -5.492 -14.508 1 89.44 125 SER A O 1
ATOM 941 N N . GLN A 1 126 ? 10.539 -6.383 -14.422 1 91.81 126 GLN A N 1
ATOM 942 C CA . GLN A 1 126 ? 9.914 -5.07 -14.312 1 91.81 126 GLN A CA 1
ATOM 943 C C . GLN A 1 126 ? 9.461 -4.793 -12.883 1 91.81 126 GLN A C 1
ATOM 945 O O . GLN A 1 126 ? 8.648 -3.896 -12.641 1 91.81 126 GLN A O 1
ATOM 950 N N . HIS A 1 127 ? 10.047 -5.5 -11.945 1 95.81 127 HIS A N 1
ATOM 951 C CA . HIS A 1 127 ? 9.594 -5.406 -10.562 1 95.81 127 HIS A CA 1
ATOM 952 C C . HIS A 1 127 ? 9.922 -4.039 -9.969 1 95.81 127 HIS A C 1
ATOM 954 O O . HIS A 1 127 ? 9.281 -3.6 -9.016 1 95.81 127 HIS A O 1
ATOM 960 N N . TRP A 1 128 ? 10.945 -3.301 -10.562 1 96.69 128 TRP A N 1
ATOM 961 C CA . TRP A 1 128 ? 11.352 -1.989 -10.07 1 96.69 128 TRP A CA 1
ATOM 962 C C . TRP A 1 128 ? 10.211 -0.986 -10.18 1 96.69 128 TRP A C 1
ATOM 964 O O . TRP A 1 128 ? 10.156 -0.011 -9.43 1 96.69 128 TRP A O 1
ATOM 974 N N . ILE A 1 129 ? 9.227 -1.138 -11.055 1 97.69 129 ILE A N 1
ATOM 975 C CA . ILE A 1 129 ? 8.148 -0.176 -11.25 1 97.69 129 ILE A CA 1
ATOM 976 C C . ILE A 1 129 ? 7.254 -0.146 -10.008 1 97.69 129 ILE A C 1
ATOM 978 O O . ILE A 1 129 ? 6.582 0.854 -9.742 1 97.69 129 ILE A O 1
ATOM 982 N N . TYR A 1 130 ? 7.25 -1.243 -9.211 1 98.06 130 TYR A N 1
ATOM 983 C CA . TYR A 1 130 ? 6.355 -1.376 -8.07 1 98.06 130 TYR A CA 1
ATOM 984 C C . TYR A 1 130 ? 6.969 -0.753 -6.82 1 98.06 130 TYR A C 1
ATOM 986 O O . TYR A 1 130 ? 6.34 -0.722 -5.762 1 98.06 130 TYR A O 1
ATOM 994 N N . TYR A 1 131 ? 8.18 -0.223 -6.941 1 97.06 131 TYR A N 1
ATOM 995 C CA . TYR A 1 131 ? 8.812 0.572 -5.895 1 97.06 131 TYR A CA 1
ATOM 996 C C . TYR A 1 131 ? 8.844 2.047 -6.273 1 97.06 131 TYR A C 1
ATOM 998 O O . TYR A 1 131 ? 8.297 2.891 -5.559 1 97.06 131 TYR A O 1
ATOM 1006 N N . LEU A 1 132 ? 9.391 2.271 -7.453 1 97.81 132 LEU A N 1
ATOM 1007 C CA . LEU A 1 132 ? 9.586 3.646 -7.895 1 97.81 132 LEU A CA 1
ATOM 1008 C C . LEU A 1 132 ? 8.25 4.289 -8.273 1 97.81 132 LEU A C 1
ATOM 1010 O O . LEU A 1 132 ? 8.047 5.484 -8.039 1 97.81 132 LEU A O 1
ATOM 1014 N N . GLY A 1 133 ? 7.379 3.559 -8.938 1 98.19 133 GLY A N 1
ATOM 1015 C CA . GLY A 1 133 ? 6.07 4.078 -9.297 1 98.19 133 GLY A CA 1
ATOM 1016 C C . GLY A 1 133 ? 5.293 4.613 -8.102 1 98.19 133 GLY A C 1
ATOM 1017 O O . GLY A 1 133 ? 4.98 5.805 -8.047 1 98.19 133 GLY A O 1
ATOM 1018 N N . PRO A 1 134 ? 5.109 3.775 -7.176 1 98.62 134 PRO A N 1
ATOM 1019 C CA . PRO A 1 134 ? 4.387 4.219 -5.98 1 98.62 134 PRO A CA 1
ATOM 1020 C C . PRO A 1 134 ? 5.098 5.359 -5.25 1 98.62 134 PRO A C 1
ATOM 1022 O O . PRO A 1 134 ? 4.445 6.281 -4.754 1 98.62 134 PRO A O 1
ATOM 1025 N N . ALA A 1 135 ? 6.434 5.324 -5.148 1 97.56 135 ALA A N 1
ATOM 1026 C CA . ALA A 1 135 ? 7.18 6.391 -4.488 1 97.56 135 ALA A CA 1
ATOM 1027 C C . ALA A 1 135 ? 6.934 7.734 -5.172 1 97.56 135 ALA A C 1
ATOM 1029 O O . ALA A 1 135 ? 6.637 8.734 -4.508 1 97.56 135 ALA A O 1
ATOM 1030 N N . VAL A 1 136 ? 7.035 7.746 -6.453 1 97.38 136 VAL A N 1
ATOM 1031 C CA . VAL A 1 136 ? 6.82 8.961 -7.227 1 97.38 136 VAL A CA 1
ATOM 1032 C C . VAL A 1 136 ? 5.375 9.43 -7.062 1 97.38 136 VAL A C 1
ATOM 1034 O O . VAL A 1 136 ? 5.121 10.617 -6.84 1 97.38 136 VAL A O 1
ATOM 1037 N N . GLY A 1 137 ? 4.414 8.523 -7.148 1 97.81 137 GLY A N 1
ATOM 1038 C CA . GLY A 1 137 ? 3.01 8.867 -6.984 1 97.81 137 GLY A CA 1
ATOM 1039 C C . GLY A 1 137 ? 2.695 9.453 -5.625 1 97.81 137 GLY A C 1
ATOM 1040 O O . GLY A 1 137 ? 1.959 10.438 -5.523 1 97.81 137 GLY A O 1
ATOM 1041 N N . ALA A 1 138 ? 3.27 8.867 -4.609 1 97.69 138 ALA A N 1
ATOM 1042 C CA . ALA A 1 138 ? 3.008 9.312 -3.242 1 97.69 138 ALA A CA 1
ATOM 1043 C C . ALA A 1 138 ? 3.598 10.703 -2.992 1 97.69 138 ALA A C 1
ATOM 1045 O O . ALA A 1 138 ? 2.951 11.555 -2.387 1 97.69 138 ALA A O 1
ATOM 1046 N N . VAL A 1 139 ? 4.793 10.914 -3.441 1 95.19 139 VAL A N 1
ATOM 1047 C CA . VAL A 1 139 ? 5.434 12.211 -3.275 1 95.19 139 VAL A CA 1
ATOM 1048 C C . VAL A 1 139 ? 4.664 13.281 -4.051 1 95.19 139 VAL A C 1
ATOM 1050 O O . VAL A 1 139 ? 4.426 14.375 -3.545 1 95.19 139 VAL A O 1
ATOM 1053 N N . ALA A 1 140 ? 4.293 12.969 -5.246 1 93.69 140 ALA A N 1
ATOM 1054 C CA . ALA A 1 140 ? 3.516 13.906 -6.059 1 93.69 140 ALA A CA 1
ATOM 1055 C C . ALA A 1 140 ? 2.197 14.258 -5.375 1 93.69 140 ALA A C 1
ATOM 1057 O O . ALA A 1 140 ? 1.809 15.43 -5.332 1 93.69 140 ALA A O 1
ATOM 1058 N N . ALA A 1 141 ? 1.513 13.25 -4.871 1 93.81 141 ALA A N 1
ATOM 1059 C CA . ALA A 1 141 ? 0.244 13.477 -4.188 1 93.81 141 ALA A CA 1
ATOM 1060 C C . ALA A 1 141 ? 0.428 14.406 -2.99 1 93.81 141 ALA A C 1
ATOM 1062 O O . ALA A 1 141 ? -0.348 15.352 -2.801 1 93.81 141 ALA A O 1
ATOM 1063 N N . ALA A 1 142 ? 1.429 14.117 -2.188 1 91.75 142 ALA A N 1
ATOM 1064 C CA . ALA A 1 142 ? 1.712 14.945 -1.017 1 91.75 142 ALA A CA 1
ATOM 1065 C C . ALA A 1 142 ? 2.062 16.375 -1.423 1 91.75 142 ALA A C 1
ATOM 1067 O O . ALA A 1 142 ? 1.637 17.328 -0.775 1 91.75 142 ALA A O 1
ATOM 1068 N N . GLY A 1 143 ? 2.826 16.484 -2.502 1 86.94 143 GLY A N 1
ATOM 1069 C CA . GLY A 1 143 ? 3.18 17.812 -3.006 1 86.94 143 GLY A CA 1
ATOM 1070 C C . GLY A 1 143 ? 1.983 18.594 -3.512 1 86.94 143 GLY A C 1
ATOM 1071 O O . GLY A 1 143 ? 1.814 19.766 -3.168 1 86.94 143 GLY A O 1
ATOM 1072 N N . VAL A 1 144 ? 1.169 17.969 -4.316 1 85.5 144 VAL A N 1
ATOM 1073 C CA . VAL A 1 144 ? -0.016 18.609 -4.867 1 85.5 144 VAL A CA 1
ATOM 1074 C C . VAL A 1 144 ? -0.969 19 -3.74 1 85.5 144 VAL A C 1
ATOM 1076 O O . VAL A 1 144 ? -1.609 20.047 -3.789 1 85.5 144 VAL A O 1
ATOM 1079 N N . TYR A 1 145 ? -1.11 18.109 -2.787 1 83.25 145 TYR A N 1
ATOM 1080 C CA . TYR A 1 145 ? -1.958 18.406 -1.639 1 83.25 145 TYR A CA 1
ATOM 1081 C C . TYR A 1 145 ? -1.494 19.672 -0.935 1 83.25 145 TYR A C 1
ATOM 1083 O O . TYR A 1 145 ? -2.314 20.484 -0.505 1 83.25 145 TYR A O 1
ATOM 1091 N N . ARG A 1 146 ? -0.26 19.797 -0.78 1 80.12 146 ARG A N 1
ATOM 1092 C CA . ARG A 1 146 ? 0.286 20.969 -0.113 1 80.12 146 ARG A CA 1
ATOM 1093 C C . ARG A 1 146 ? 0.102 22.219 -0.969 1 80.12 146 ARG A C 1
ATOM 1095 O O . ARG A 1 146 ? -0.201 23.297 -0.45 1 80.12 146 ARG A O 1
ATOM 1102 N N . TYR A 1 147 ? 0.231 22.031 -2.328 1 73.25 147 TYR A N 1
ATOM 1103 C CA . TYR A 1 147 ? 0.255 23.219 -3.174 1 73.25 147 TYR A CA 1
ATOM 1104 C C . TYR A 1 147 ? -1.055 23.359 -3.938 1 73.25 147 TYR A C 1
ATOM 1106 O O . TYR A 1 147 ? -1.381 24.453 -4.41 1 73.25 147 TYR A O 1
ATOM 1114 N N . GLY A 1 148 ? -1.759 22.234 -4.398 1 60.97 148 GLY A N 1
ATOM 1115 C CA . GLY A 1 148 ? -2.762 22.281 -5.449 1 60.97 148 GLY A CA 1
ATOM 1116 C C . GLY A 1 148 ? -4.18 22.344 -4.918 1 60.97 148 GLY A C 1
ATOM 1117 O O . GLY A 1 148 ? -5.125 22.578 -5.676 1 60.97 148 GLY A O 1
ATOM 1118 N N . ALA A 1 149 ? -4.711 21.328 -4.023 1 48.94 149 ALA A N 1
ATOM 1119 C CA . ALA A 1 149 ? -6.145 21.078 -4.102 1 48.94 149 ALA A CA 1
ATOM 1120 C C . ALA A 1 149 ? -6.938 22.375 -4.121 1 48.94 149 ALA A C 1
ATOM 1122 O O . ALA A 1 149 ? -6.758 23.234 -3.252 1 48.94 149 ALA A O 1
ATOM 1123 N N . PRO A 1 150 ? -7.375 22.672 -5.223 1 42.53 150 PRO A N 1
ATOM 1124 C CA . PRO A 1 150 ? -8.375 23.75 -5.152 1 42.53 150 PRO A CA 1
ATOM 1125 C C . PRO A 1 150 ? -9.359 23.562 -4.004 1 42.53 150 PRO A C 1
ATOM 1127 O O . PRO A 1 150 ? -9.672 22.422 -3.637 1 42.53 150 PRO A O 1
ATOM 1130 N N . ARG A 1 151 ? -9.562 24.516 -3.037 1 39.72 151 ARG A N 1
ATOM 1131 C CA . ARG A 1 151 ? -10.461 24.609 -1.892 1 39.72 151 ARG A CA 1
ATOM 1132 C C . ARG A 1 151 ? -11.727 23.781 -2.125 1 39.72 151 ARG A C 1
ATOM 1134 O O . ARG A 1 151 ? -12.219 23.125 -1.215 1 39.72 151 ARG A O 1
ATOM 1141 N N . ASN A 1 152 ? -12.211 23.969 -3.256 1 39.78 152 ASN A N 1
ATOM 1142 C CA . ASN A 1 152 ? -13.602 23.594 -3.518 1 39.78 152 ASN A CA 1
ATOM 1143 C C . ASN A 1 152 ? -13.766 22.094 -3.602 1 39.78 152 ASN A C 1
ATOM 1145 O O . ASN A 1 152 ? -14.82 21.547 -3.242 1 39.78 152 ASN A O 1
ATOM 1149 N N . MET A 1 153 ? -12.906 21.438 -4.215 1 38.41 153 MET A N 1
ATOM 1150 C CA . MET A 1 153 ? -13.164 20 -4.355 1 38.41 153 MET A CA 1
ATOM 1151 C C . MET A 1 153 ? -12.961 19.281 -3.031 1 38.41 153 MET A C 1
ATOM 1153 O O . MET A 1 153 ? -13.727 18.375 -2.684 1 38.41 153 MET A O 1
ATOM 1157 N N . LEU A 1 154 ? -11.984 19.672 -2.32 1 40.81 154 LEU A N 1
ATOM 1158 C CA . LEU A 1 154 ? -11.672 19.062 -1.027 1 40.81 154 LEU A CA 1
ATOM 1159 C C . LEU A 1 154 ? -12.711 19.469 0.02 1 40.81 154 LEU A C 1
ATOM 1161 O O . LEU A 1 154 ? -13.094 18.656 0.865 1 40.81 154 LEU A O 1
ATOM 1165 N N . PHE A 1 155 ? -13.102 20.719 -0.003 1 40.16 155 PHE A N 1
ATOM 1166 C CA . PHE A 1 155 ? -14.219 21.188 0.81 1 40.16 155 PHE A CA 1
ATOM 1167 C C . PHE A 1 155 ? -15.469 20.359 0.552 1 40.16 155 PHE A C 1
ATOM 1169 O O . PHE A 1 155 ? -16.219 20.047 1.481 1 40.16 155 PHE A O 1
ATOM 1176 N N . ALA A 1 156 ? -15.633 20.141 -0.695 1 39.06 156 ALA A N 1
ATOM 1177 C CA . ALA A 1 156 ? -16.828 19.359 -1.035 1 39.06 156 ALA A CA 1
ATOM 1178 C C . ALA A 1 156 ? -16.75 17.969 -0.434 1 39.06 156 ALA A C 1
ATOM 1180 O O . ALA A 1 156 ? -17.734 17.469 0.108 1 39.06 156 ALA A O 1
ATOM 1181 N N . ILE A 1 157 ? -15.609 17.391 -0.43 1 40.12 157 ILE A N 1
ATOM 1182 C CA . ILE A 1 157 ? -15.461 16.062 0.148 1 40.12 157 ILE A CA 1
ATOM 1183 C C . ILE A 1 157 ? -15.445 16.156 1.672 1 40.12 157 ILE A C 1
ATOM 1185 O O . ILE A 1 157 ? -16.078 15.359 2.357 1 40.12 157 ILE A O 1
ATOM 1189 N N . ALA A 1 158 ? -14.797 17.188 2.258 1 41.28 158 ALA A N 1
ATOM 1190 C CA . ALA A 1 158 ? -14.766 17.469 3.693 1 41.28 158 ALA A CA 1
ATOM 1191 C C . ALA A 1 158 ? -16.156 17.828 4.207 1 41.28 158 ALA A C 1
ATOM 1193 O O . ALA A 1 158 ? -16.547 17.406 5.297 1 41.28 158 ALA A O 1
ATOM 1194 N N . SER A 1 159 ? -16.812 18.719 3.547 1 42.25 159 SER A N 1
ATOM 1195 C CA . SER A 1 159 ? -18.172 19.078 3.93 1 42.25 159 SER A CA 1
ATOM 1196 C C . SER A 1 159 ? -19.078 17.859 3.955 1 42.25 159 SER A C 1
ATOM 1198 O O . SER A 1 159 ? -19.969 17.766 4.801 1 42.25 159 SER A O 1
ATOM 1200 N N . LEU A 1 160 ? -18.828 17.047 3.096 1 38.84 160 LEU A N 1
ATOM 1201 C CA . LEU A 1 160 ? -19.594 15.812 3.105 1 38.84 160 LEU A CA 1
ATOM 1202 C C . LEU A 1 160 ? -19.219 14.961 4.32 1 38.84 160 LEU A C 1
ATOM 1204 O O . LEU A 1 160 ? -20.109 14.359 4.945 1 38.84 160 LEU A O 1
ATOM 1208 N N . SER A 1 161 ? -17.984 15 4.684 1 38.56 161 SER A N 1
ATOM 1209 C CA . SER A 1 161 ? -17.516 14.281 5.855 1 38.56 161 SER A CA 1
ATOM 1210 C C . SER A 1 161 ? -17.891 15 7.145 1 38.56 161 SER A C 1
ATOM 1212 O O . SER A 1 161 ? -18.25 14.367 8.133 1 38.56 161 SER A O 1
ATOM 1214 N N . ALA A 1 162 ? -17.688 16.344 7.281 1 40.66 162 ALA A N 1
ATOM 1215 C CA . ALA A 1 162 ? -18.125 17.156 8.414 1 40.66 162 ALA A CA 1
ATOM 1216 C C . ALA A 1 162 ? -19.625 16.984 8.672 1 40.66 162 ALA A C 1
ATOM 1218 O O . ALA A 1 162 ? -20.062 16.875 9.82 1 40.66 162 ALA A O 1
ATOM 1219 N N . GLU A 1 163 ? -20.312 17.094 7.668 1 39.66 163 GLU A N 1
ATOM 1220 C CA . GLU A 1 163 ? -21.734 16.844 7.82 1 39.66 163 GLU A CA 1
ATOM 1221 C C . GLU A 1 163 ? -22 15.438 8.359 1 39.66 163 GLU A C 1
ATOM 1223 O O . GLU A 1 163 ? -22.875 15.25 9.211 1 39.66 163 GLU A O 1
ATOM 1228 N N . TRP A 1 164 ? -21.109 14.594 7.973 1 37.81 164 TRP A N 1
ATOM 1229 C CA . TRP A 1 164 ? -21.219 13.234 8.5 1 37.81 164 TRP A CA 1
ATOM 1230 C C . TRP A 1 164 ? -20.719 13.172 9.945 1 37.81 164 TRP A C 1
ATOM 1232 O O . TRP A 1 164 ? -21.359 12.539 10.797 1 37.81 164 TRP A O 1
ATOM 1242 N N . ASN A 1 165 ? -19.641 13.812 10.227 1 38.06 165 ASN A N 1
ATOM 1243 C CA . ASN A 1 165 ? -19.141 13.883 11.594 1 38.06 165 ASN A CA 1
ATOM 1244 C C . ASN A 1 165 ? -20.047 14.734 12.477 1 38.06 165 ASN A C 1
ATOM 1246 O O . ASN A 1 165 ? -20.234 14.43 13.656 1 38.06 165 ASN A O 1
ATOM 1250 N N . TYR A 1 166 ? -20.484 15.867 12.086 1 40.66 166 TYR A N 1
ATOM 1251 C CA . TYR A 1 166 ? -21.5 16.625 12.82 1 40.66 166 TYR A CA 1
ATOM 1252 C C . TYR A 1 166 ? -22.734 15.766 13.086 1 40.66 166 TYR A C 1
ATOM 1254 O O . TYR A 1 166 ? -23.297 15.797 14.18 1 40.66 166 TYR A O 1
ATOM 1262 N N . GLY A 1 167 ? -23.016 15.016 12.148 1 38.66 167 GLY A N 1
ATOM 1263 C CA . GLY A 1 167 ? -24.109 14.078 12.406 1 38.66 167 GLY A CA 1
ATOM 1264 C C . GLY A 1 167 ? -23.75 13.031 13.438 1 38.66 167 GLY A C 1
ATOM 1265 O O . GLY A 1 167 ? -24.594 12.656 14.266 1 38.66 167 GLY A O 1
ATOM 1266 N N . LYS A 1 168 ? -22.625 12.641 13.492 1 39.19 168 LYS A N 1
ATOM 1267 C CA . LYS A 1 168 ? -22.156 11.703 14.508 1 39.19 168 LYS A CA 1
ATOM 1268 C C . LYS A 1 168 ? -21.984 12.398 15.859 1 39.19 168 LYS A C 1
ATOM 1270 O O . LYS A 1 168 ? -22.375 11.875 16.891 1 39.19 168 LYS A O 1
ATOM 1275 N N . ARG A 1 169 ? -21.234 13.508 15.914 1 39.19 169 ARG A N 1
ATOM 1276 C CA . ARG A 1 169 ? -21.125 14.242 17.172 1 39.19 169 ARG A CA 1
ATOM 1277 C C . ARG A 1 169 ? -22.5 14.633 17.703 1 39.19 169 ARG A C 1
ATOM 1279 O O . ARG A 1 169 ? -22.75 14.594 18.906 1 39.19 169 ARG A O 1
ATOM 1286 N N . ASP A 1 170 ? -23.422 15 16.969 1 40.72 170 ASP A N 1
ATOM 1287 C CA . ASP A 1 170 ? -24.797 15.25 17.391 1 40.72 170 ASP A CA 1
ATOM 1288 C C . ASP A 1 170 ? -25.453 13.977 17.922 1 40.72 170 ASP A C 1
ATOM 1290 O O . ASP A 1 170 ? -26.141 14.008 18.938 1 40.72 170 ASP A O 1
ATOM 1294 N N . ARG A 1 171 ? -25.141 12.898 17.344 1 43.16 171 ARG A N 1
ATOM 1295 C CA . ARG A 1 171 ? -25.625 11.625 17.844 1 43.16 171 ARG A CA 1
ATOM 1296 C C . ARG A 1 171 ? -24.906 11.234 19.141 1 43.16 171 ARG A C 1
ATOM 1298 O O . ARG A 1 171 ? -25.5 10.602 20.016 1 43.16 171 ARG A O 1
ATOM 1305 N N . LEU A 1 172 ? -23.578 11.562 19.203 1 45.22 172 LEU A N 1
ATOM 1306 C CA . LEU A 1 172 ? -22.859 11.281 20.438 1 45.22 172 LEU A CA 1
ATOM 1307 C C . LEU A 1 172 ? -23.078 12.398 21.469 1 45.22 172 LEU A C 1
ATOM 1309 O O . LEU A 1 172 ? -22.5 12.367 22.547 1 45.22 172 LEU A O 1
ATOM 1313 N N . GLY A 1 173 ? -23.812 13.211 21.234 1 46.34 173 GLY A N 1
ATOM 1314 C CA . GLY A 1 173 ? -24.219 14.234 22.188 1 46.34 173 GLY A CA 1
ATOM 1315 C C . GLY A 1 173 ? -23.156 15.297 22.406 1 46.34 173 GLY A C 1
ATOM 1316 O O . GLY A 1 173 ? -23.203 16.031 23.406 1 46.34 173 GLY A O 1
ATOM 1317 N N . MET A 1 174 ? -22.219 15.328 21.641 1 45.41 174 MET A N 1
ATOM 1318 C CA . MET A 1 174 ? -21.062 16.188 21.953 1 45.41 174 MET A CA 1
ATOM 1319 C C . MET A 1 174 ? -21.297 17.609 21.438 1 45.41 174 MET A C 1
ATOM 1321 O O . MET A 1 174 ? -20.5 18.5 21.719 1 45.41 174 MET A O 1
ATOM 1325 N N . ASN A 1 175 ? -22.062 17.766 20.609 1 45.31 175 ASN A N 1
ATOM 1326 C CA . ASN A 1 175 ? -22.438 19.109 20.203 1 45.31 175 ASN A CA 1
ATOM 1327 C C . ASN A 1 175 ? -23.406 19.75 21.188 1 45.31 175 ASN A C 1
ATOM 1329 O O . ASN A 1 175 ? -24.031 20.766 20.891 1 45.31 175 ASN A O 1
ATOM 1333 N N . ARG A 1 176 ? -23.516 19.297 22.422 1 40.84 176 ARG A N 1
ATOM 1334 C CA . ARG A 1 176 ? -24.297 20.047 23.406 1 40.84 176 ARG A C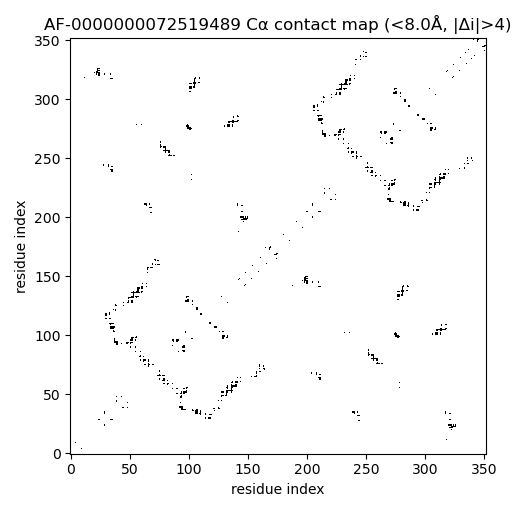A 1
ATOM 1335 C C . ARG A 1 176 ? -23.453 21.109 24.094 1 40.84 176 ARG A C 1
ATOM 1337 O O . ARG A 1 176 ? -22.25 20.906 24.297 1 40.84 176 ARG A O 1
ATOM 1344 N N . MET B 1 1 ? 22.969 11.023 9.438 1 23.34 1 MET B N 1
ATOM 1345 C CA . MET B 1 1 ? 23.031 10.375 8.133 1 23.34 1 MET B CA 1
ATOM 1346 C C . MET B 1 1 ? 21.953 10.93 7.195 1 23.34 1 MET B C 1
ATOM 1348 O O . MET B 1 1 ? 20.766 10.836 7.496 1 23.34 1 MET B O 1
ATOM 1352 N N . SER B 1 2 ? 22.266 11.984 6.414 1 28.58 2 SER B N 1
ATOM 1353 C CA . SER B 1 2 ? 21.469 12.75 5.461 1 28.58 2 SER B CA 1
ATOM 1354 C C . SER B 1 2 ? 20.797 11.836 4.441 1 28.58 2 SER B C 1
ATOM 1356 O O . SER B 1 2 ? 21.469 11.039 3.781 1 28.58 2 SER B O 1
ATOM 1358 N N . LEU B 1 3 ? 19.812 11.312 4.836 1 33.25 3 LEU B N 1
ATOM 1359 C CA . LEU B 1 3 ? 19.062 10.516 3.869 1 33.25 3 LEU B CA 1
ATOM 1360 C C . LEU B 1 3 ? 19.188 11.109 2.469 1 33.25 3 LEU B C 1
ATOM 1362 O O . LEU B 1 3 ? 18.953 12.305 2.271 1 33.25 3 LEU B O 1
ATOM 1366 N N . PHE B 1 4 ? 20.203 10.664 1.756 1 33.28 4 PHE B N 1
ATOM 1367 C CA . PHE B 1 4 ? 20.562 11.039 0.395 1 33.28 4 PHE B CA 1
ATOM 1368 C C . PHE B 1 4 ? 19.328 11.047 -0.51 1 33.28 4 PHE B C 1
ATOM 1370 O O . PHE B 1 4 ? 18.938 10 -1.03 1 33.28 4 PHE B O 1
ATOM 1377 N N . LEU B 1 5 ? 18.375 11.734 -0.173 1 41.09 5 LEU B N 1
ATOM 1378 C CA . LEU B 1 5 ? 17.375 11.977 -1.212 1 41.09 5 LEU B CA 1
ATOM 1379 C C . LEU B 1 5 ? 18.031 12.477 -2.492 1 41.09 5 LEU B C 1
ATOM 1381 O O . LEU B 1 5 ? 18.875 13.375 -2.449 1 41.09 5 LEU B O 1
ATOM 1385 N N . PRO B 1 6 ? 17.938 11.789 -3.531 1 39.84 6 PRO B N 1
ATOM 1386 C CA . PRO B 1 6 ? 18.562 12.32 -4.746 1 39.84 6 PRO B CA 1
ATOM 1387 C C . PRO B 1 6 ? 18.234 13.797 -4.98 1 39.84 6 PRO B C 1
ATOM 1389 O O . PRO B 1 6 ? 17.172 14.266 -4.586 1 39.84 6 PRO B O 1
ATOM 1392 N N . THR B 1 7 ? 19.266 14.594 -5.188 1 45.75 7 THR B N 1
ATOM 1393 C CA . THR B 1 7 ? 19.281 16.031 -5.438 1 45.75 7 THR B CA 1
ATOM 1394 C C . THR B 1 7 ? 18.156 16.422 -6.391 1 45.75 7 THR B C 1
ATOM 1396 O O . THR B 1 7 ? 17.562 17.5 -6.238 1 45.75 7 THR B O 1
ATOM 1399 N N . THR B 1 8 ? 17.906 15.508 -7.199 1 45.88 8 THR B N 1
ATOM 1400 C CA . THR B 1 8 ? 16.938 15.836 -8.242 1 45.88 8 THR B CA 1
ATOM 1401 C C . THR B 1 8 ? 15.531 15.977 -7.652 1 45.88 8 THR B C 1
ATOM 1403 O O . THR B 1 8 ? 14.773 16.859 -8.055 1 45.88 8 THR B O 1
ATOM 1406 N N . PHE B 1 9 ? 15.305 15.094 -6.836 1 45.94 9 PHE B N 1
ATOM 1407 C CA . PHE B 1 9 ? 13.969 15.172 -6.273 1 45.94 9 PHE B CA 1
ATOM 1408 C C . PHE B 1 9 ? 13.805 16.438 -5.438 1 45.94 9 PHE B C 1
ATOM 1410 O O . PHE B 1 9 ? 12.734 17.047 -5.418 1 45.94 9 PHE B O 1
ATOM 1417 N N . LYS B 1 10 ? 14.773 16.859 -4.746 1 48.38 10 LYS B N 1
ATOM 1418 C CA . LYS B 1 10 ? 14.781 18.094 -3.963 1 48.38 10 LYS B CA 1
ATOM 1419 C C . LYS B 1 10 ? 14.562 19.297 -4.859 1 48.38 10 LYS B C 1
ATOM 1421 O O . LYS B 1 10 ? 13.836 20.234 -4.496 1 48.38 10 LYS B O 1
ATOM 1426 N N . GLN B 1 11 ? 15.234 19.219 -5.977 1 44.97 11 GLN B N 1
ATOM 1427 C CA . GLN B 1 11 ? 15.148 20.328 -6.922 1 44.97 11 GLN B CA 1
ATOM 1428 C C . GLN B 1 11 ? 13.727 20.484 -7.453 1 44.97 11 GLN B C 1
ATOM 1430 O O . GLN B 1 11 ? 13.25 21.609 -7.633 1 44.97 11 GLN B O 1
ATOM 1435 N N . PHE B 1 12 ? 13.172 19.406 -7.73 1 45.31 12 PHE B N 1
ATOM 1436 C CA . PHE B 1 12 ? 11.797 19.484 -8.219 1 45.31 12 PHE B CA 1
ATOM 1437 C C . PHE B 1 12 ? 10.891 20.141 -7.195 1 45.31 12 PHE B C 1
ATOM 1439 O O . PHE B 1 12 ? 10.016 20.938 -7.555 1 45.31 12 PHE B O 1
ATOM 1446 N N . LEU B 1 13 ? 11.18 19.781 -6.062 1 46.59 13 LEU B N 1
ATOM 1447 C CA . LEU B 1 13 ? 10.328 20.328 -5.016 1 46.59 13 LEU B CA 1
ATOM 1448 C C . LEU B 1 13 ? 10.727 21.766 -4.699 1 46.59 13 LEU B C 1
ATOM 1450 O O . LEU B 1 13 ? 9.883 22.578 -4.289 1 46.59 13 LEU B O 1
ATOM 1454 N N . LYS B 1 14 ? 11.969 22.219 -4.812 1 45.12 14 LYS B N 1
ATOM 1455 C CA . LYS B 1 14 ? 12.453 23.547 -4.484 1 45.12 14 LYS B CA 1
ATOM 1456 C C . LYS B 1 14 ? 11.859 24.594 -5.422 1 45.12 14 LYS B C 1
ATOM 1458 O O . LYS B 1 14 ? 11.672 25.75 -5.031 1 45.12 14 LYS B O 1
ATOM 1463 N N . ASN B 1 15 ? 11.711 24.266 -6.668 1 41.97 15 ASN B N 1
ATOM 1464 C CA . ASN B 1 15 ? 11.25 25.297 -7.594 1 41.97 15 ASN B CA 1
ATOM 1465 C C . ASN B 1 15 ? 9.766 25.594 -7.406 1 41.97 15 ASN B C 1
ATOM 1467 O O . ASN B 1 15 ? 9.133 26.203 -8.266 1 41.97 15 ASN B O 1
ATOM 1471 N N . VAL B 1 16 ? 9.195 25.078 -6.473 1 40.38 16 VAL B N 1
ATOM 1472 C CA . VAL B 1 16 ? 7.805 25.453 -6.227 1 40.38 16 VAL B CA 1
ATOM 1473 C C . VAL B 1 16 ? 7.75 26.844 -5.582 1 40.38 16 VAL B C 1
ATOM 1475 O O . VAL B 1 16 ? 8.375 27.078 -4.543 1 40.38 16 VAL B O 1
ATOM 1478 N N . PRO B 1 17 ? 7.43 27.969 -6.328 1 38.19 17 PRO B N 1
ATOM 1479 C CA . PRO B 1 17 ? 7.422 29.344 -5.805 1 38.19 17 PRO B CA 1
ATOM 1480 C C . PRO B 1 17 ? 6.746 29.453 -4.441 1 38.19 17 PRO B C 1
ATOM 1482 O O . PRO B 1 17 ? 5.754 28.766 -4.184 1 38.19 17 PRO B O 1
ATOM 1485 N N . GLU B 1 18 ? 7.418 30 -3.465 1 39.16 18 GLU B N 1
ATOM 1486 C CA . GLU B 1 18 ? 6.953 30.344 -2.123 1 39.16 18 GLU B CA 1
ATOM 1487 C C . GLU B 1 18 ? 5.652 31.141 -2.174 1 39.16 18 GLU B C 1
ATOM 1489 O O . GLU B 1 18 ? 4.773 30.953 -1.327 1 39.16 18 GLU B O 1
ATOM 1494 N N . ASP B 1 19 ? 5.637 32.219 -2.949 1 37.12 19 ASP B N 1
ATOM 1495 C CA . ASP B 1 19 ? 4.582 33.219 -2.949 1 37.12 19 ASP B CA 1
ATOM 1496 C C . ASP B 1 19 ? 3.23 32.625 -3.307 1 37.12 19 ASP B C 1
ATOM 1498 O O . ASP B 1 19 ? 2.188 33.094 -2.865 1 37.12 19 ASP B O 1
ATOM 1502 N N . GLY B 1 20 ? 3.221 32.094 -4.422 1 36.03 20 GLY B N 1
ATOM 1503 C CA . GLY B 1 20 ? 1.947 31.547 -4.871 1 36.03 20 GLY B CA 1
ATOM 1504 C C . GLY B 1 20 ? 1.413 30.453 -3.969 1 36.03 20 GLY B C 1
ATOM 1505 O O . GLY B 1 20 ? 0.435 29.781 -4.309 1 36.03 20 GLY B O 1
ATOM 1506 N N . LEU B 1 21 ? 2.332 30.109 -3.092 1 38.16 21 LEU B N 1
ATOM 1507 C CA . LEU B 1 21 ? 2.041 29.094 -2.08 1 38.16 21 LEU B CA 1
ATOM 1508 C C . LEU B 1 21 ? 0.891 29.547 -1.184 1 38.16 21 LEU B C 1
ATOM 1510 O O . LEU B 1 21 ? 0.809 29.125 -0.023 1 38.16 21 LEU B O 1
ATOM 1514 N N . GLU B 1 22 ? 0.465 30.578 -1.526 1 34.84 22 GLU B N 1
ATOM 1515 C CA . GLU B 1 22 ? -0.792 30.812 -0.822 1 34.84 22 GLU B CA 1
ATOM 1516 C C . GLU B 1 22 ? -1.729 29.625 -0.956 1 34.84 22 GLU B C 1
ATOM 1518 O O . GLU B 1 22 ? -2.947 29.766 -0.83 1 34.84 22 GLU B O 1
ATOM 1523 N N . ALA B 1 23 ? -1.314 28.609 -1.651 1 41.94 23 ALA B N 1
ATOM 1524 C CA . ALA B 1 23 ? -2.18 27.438 -1.803 1 41.94 23 ALA B CA 1
ATOM 1525 C C . ALA B 1 23 ? -2.768 27.016 -0.46 1 41.94 23 ALA B C 1
ATOM 1527 O O . ALA B 1 23 ? -2.102 27.109 0.574 1 41.94 23 ALA B O 1
ATOM 1528 N N . ILE B 1 24 ? -4.168 26.938 -0.513 1 43.81 24 ILE B N 1
ATOM 1529 C CA . ILE B 1 24 ? -5.34 27.062 0.343 1 43.81 24 ILE B CA 1
ATOM 1530 C C . ILE B 1 24 ? -5.266 26.047 1.484 1 43.81 24 ILE B C 1
ATOM 1532 O O . ILE B 1 24 ? -5.914 26.219 2.52 1 43.81 24 ILE B O 1
ATOM 1536 N N . LEU B 1 25 ? -4.59 24.797 1.415 1 53.28 25 LEU B N 1
ATOM 1537 C CA . LEU B 1 25 ? -4.75 24.25 2.754 1 53.28 25 LEU B CA 1
ATOM 1538 C C . LEU B 1 25 ? -4.16 25.172 3.807 1 53.28 25 LEU B C 1
ATOM 1540 O O . LEU B 1 25 ? -3.082 25.734 3.609 1 53.28 25 LEU B O 1
ATOM 1544 N N . ASP B 1 26 ? -5.109 25.766 4.547 1 66.56 26 ASP B N 1
ATOM 1545 C CA . ASP B 1 26 ? -4.641 26.469 5.738 1 66.56 26 ASP B CA 1
ATOM 1546 C C . ASP B 1 26 ? -3.412 25.781 6.332 1 66.56 26 ASP B C 1
ATOM 1548 O O . ASP B 1 26 ? -3.404 24.562 6.52 1 66.56 26 ASP B O 1
ATOM 1552 N N . TYR B 1 27 ? -2.229 26.297 6.008 1 76.12 27 TYR B N 1
ATOM 1553 C CA . TYR B 1 27 ? -0.957 25.812 6.527 1 76.12 27 TYR B CA 1
ATOM 1554 C C . TYR B 1 27 ? -1.129 25.219 7.922 1 76.12 27 TYR B C 1
ATOM 1556 O O . TYR B 1 27 ? -0.5 24.219 8.258 1 76.12 27 TYR B O 1
ATOM 1564 N N . ASN B 1 28 ? -2.031 25.812 8.641 1 79.69 28 ASN B N 1
ATOM 1565 C CA . ASN B 1 28 ? -2.262 25.297 9.992 1 79.69 28 ASN B CA 1
ATOM 1566 C C . ASN B 1 28 ? -2.9 23.922 9.969 1 79.69 28 ASN B C 1
ATOM 1568 O O . ASN B 1 28 ? -2.561 23.062 10.781 1 79.69 28 ASN B O 1
ATOM 1572 N N . GLN B 1 29 ? -3.771 23.781 9.109 1 77.81 29 GLN B N 1
ATOM 1573 C CA . GLN B 1 29 ? -4.398 22.469 8.969 1 77.81 29 GLN B CA 1
ATOM 1574 C C . GLN B 1 29 ? -3.4 21.438 8.461 1 77.81 29 GLN B C 1
ATOM 1576 O O . GLN B 1 29 ? -3.412 20.281 8.898 1 77.81 29 GLN B O 1
ATOM 1581 N N . TYR B 1 30 ? -2.596 21.844 7.488 1 82.69 30 TYR B N 1
ATOM 1582 C CA . TYR B 1 30 ? -1.552 20.984 6.941 1 82.69 30 TYR B CA 1
ATOM 1583 C C . TYR B 1 30 ? -0.602 20.516 8.031 1 82.69 30 TYR B C 1
ATOM 1585 O O . TYR B 1 30 ? -0.26 19.328 8.102 1 82.69 30 TYR B O 1
ATOM 1593 N N . VAL B 1 31 ? -0.263 21.438 8.898 1 84.19 31 VAL B N 1
ATOM 1594 C CA . VAL B 1 31 ? 0.624 21.125 10.016 1 84.19 31 VAL B CA 1
ATOM 1595 C C . VAL B 1 31 ? -0.108 20.234 11.016 1 84.19 31 VAL B C 1
ATOM 1597 O O . VAL B 1 31 ? 0.472 19.297 11.555 1 84.19 31 VAL B O 1
ATOM 1600 N N . ALA B 1 32 ? -1.371 20.5 11.234 1 83.88 32 ALA B N 1
ATOM 1601 C CA . ALA B 1 32 ? -2.162 19.766 12.219 1 83.88 32 ALA B CA 1
ATOM 1602 C C . ALA B 1 32 ? -2.227 18.281 11.867 1 83.88 32 ALA B C 1
ATOM 1604 O O . ALA B 1 32 ? -2.199 17.422 12.758 1 83.88 32 ALA B O 1
ATOM 1605 N N . ILE B 1 33 ? -2.252 18.016 10.625 1 84.75 33 ILE B N 1
ATOM 1606 C CA . ILE B 1 33 ? -2.348 16.609 10.234 1 84.75 33 ILE B CA 1
ATOM 1607 C C . ILE B 1 33 ? -0.954 16.062 9.945 1 84.75 33 ILE B C 1
ATOM 1609 O O . ILE B 1 33 ? -0.813 14.945 9.445 1 84.75 33 ILE B O 1
ATOM 1613 N N . GLN B 1 34 ? 0.04 16.891 10.172 1 90.88 34 GLN B N 1
ATOM 1614 C CA . GLN B 1 34 ? 1.43 16.5 9.961 1 90.88 34 GLN B CA 1
ATOM 1615 C C . GLN B 1 34 ? 1.659 16.047 8.523 1 90.88 34 GLN B C 1
ATOM 1617 O O . GLN B 1 34 ? 2.219 14.969 8.289 1 90.88 34 GLN B O 1
ATOM 1622 N N . ALA B 1 35 ? 1.113 16.875 7.57 1 89.75 35 ALA B N 1
ATOM 1623 C CA . ALA B 1 35 ? 1.295 16.688 6.133 1 89.75 35 ALA B CA 1
ATOM 1624 C C . ALA B 1 35 ? 0.762 15.328 5.68 1 89.75 35 ALA B C 1
ATOM 1626 O O . ALA B 1 35 ? 1.174 14.812 4.641 1 89.75 35 ALA B O 1
ATOM 1627 N N . GLY B 1 36 ? -0.015 14.633 6.551 1 90.75 36 GLY B N 1
ATOM 1628 C CA . GLY B 1 36 ? -0.586 13.352 6.176 1 90.75 36 GLY B CA 1
ATOM 1629 C C . GLY B 1 36 ? 0.32 12.18 6.5 1 90.75 36 GLY B C 1
ATOM 1630 O O . GLY B 1 36 ? 0.094 11.062 6.023 1 90.75 36 GLY B O 1
ATOM 1631 N N . ALA B 1 37 ? 1.398 12.422 7.273 1 93.12 37 ALA B N 1
ATOM 1632 C CA . ALA B 1 37 ? 2.334 11.375 7.68 1 93.12 37 ALA B CA 1
ATOM 1633 C C . ALA B 1 37 ? 1.629 10.297 8.5 1 93.12 37 ALA B C 1
ATOM 1635 O O . ALA B 1 37 ? 0.704 10.594 9.258 1 93.12 37 ALA B O 1
ATOM 1636 N N . THR B 1 38 ? 1.982 9.039 8.203 1 93.88 38 THR B N 1
ATOM 1637 C CA . THR B 1 38 ? 1.535 7.949 9.07 1 93.88 38 THR B CA 1
ATOM 1638 C C . THR B 1 38 ? 2.377 7.891 10.344 1 93.88 38 THR B C 1
ATOM 1640 O O . THR B 1 38 ? 3.586 7.66 10.281 1 93.88 38 THR B O 1
ATOM 1643 N N . LEU B 1 39 ? 1.737 8.156 11.438 1 93.75 39 LEU B N 1
ATOM 1644 C CA . LEU B 1 39 ? 2.416 8.195 12.727 1 93.75 39 LEU B CA 1
ATOM 1645 C C . LEU B 1 39 ? 1.698 7.309 13.742 1 93.75 39 LEU B C 1
ATOM 1647 O O . LEU B 1 39 ? 0.473 7.176 13.703 1 93.75 39 LEU B O 1
ATOM 1651 N N . CYS B 1 40 ? 2.492 6.699 14.664 1 95 40 CYS B N 1
ATOM 1652 C CA . CYS B 1 40 ? 1.866 5.996 15.773 1 95 40 CYS B CA 1
ATOM 1653 C C . CYS B 1 40 ? 1.079 6.961 16.656 1 95 40 CYS B C 1
ATOM 1655 O O . CYS B 1 40 ? 1.476 8.117 16.828 1 95 40 CYS B O 1
ATOM 1657 N N . GLY B 1 41 ? -0.057 6.449 17.188 1 91.19 41 GLY B N 1
ATOM 1658 C CA . GLY B 1 41 ? -0.846 7.254 18.109 1 91.19 41 GLY B CA 1
ATOM 1659 C C . GLY B 1 41 ? -0.092 7.625 19.375 1 91.19 41 GLY B C 1
ATOM 1660 O O . GLY B 1 41 ? 0.963 7.059 19.656 1 91.19 41 GLY B O 1
ATOM 1661 N N . VAL B 1 42 ? -0.597 8.617 20.062 1 89 42 VAL B N 1
ATOM 1662 C CA . VAL B 1 42 ? -0.001 9.07 21.312 1 89 42 VAL B CA 1
ATOM 1663 C C . VAL B 1 42 ? 0.043 7.918 22.312 1 89 42 VAL B C 1
ATOM 1665 O O . VAL B 1 42 ? -0.946 7.203 22.484 1 89 42 VAL B O 1
ATOM 1668 N N . GLY B 1 43 ? 1.227 7.688 22.875 1 91.94 43 GLY B N 1
ATOM 1669 C CA . GLY B 1 43 ? 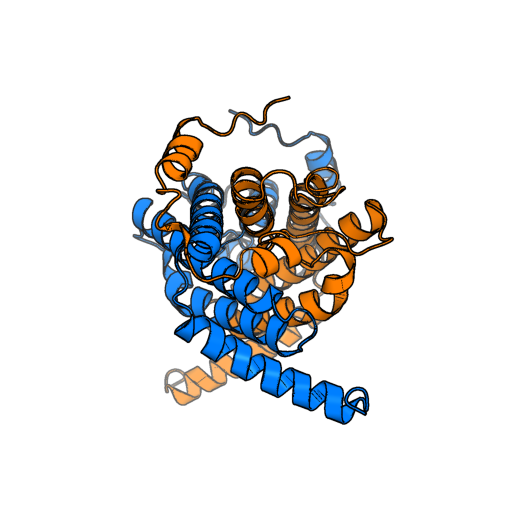1.377 6.664 23.891 1 91.94 43 GLY B CA 1
ATOM 1670 C C . GLY B 1 43 ? 1.646 5.285 23.328 1 91.94 43 GLY B C 1
ATOM 1671 O O . GLY B 1 43 ? 1.913 4.34 24.078 1 91.94 43 GLY B O 1
ATOM 1672 N N . ILE B 1 44 ? 1.546 5.129 22.094 1 94.44 44 ILE B N 1
ATOM 1673 C CA . ILE B 1 44 ? 1.782 3.834 21.453 1 94.44 44 ILE B CA 1
ATOM 1674 C C . ILE B 1 44 ? 3.283 3.576 21.359 1 94.44 44 ILE B C 1
ATOM 1676 O O . ILE B 1 44 ? 4.035 4.426 20.875 1 94.44 44 ILE B O 1
ATOM 1680 N N . LYS B 1 45 ? 3.684 2.443 21.828 1 96.06 45 LYS B N 1
ATOM 1681 C CA . LYS B 1 45 ? 5.086 2.041 21.75 1 96.06 45 LYS B CA 1
ATOM 1682 C C . LYS B 1 45 ? 5.422 1.503 20.359 1 96.06 45 LYS B C 1
ATOM 1684 O O . LYS B 1 45 ? 4.531 1.073 19.625 1 96.06 45 LYS B O 1
ATOM 1689 N N . TRP B 1 46 ? 6.742 1.477 20.031 1 95.69 46 TRP B N 1
ATOM 1690 C CA . TRP B 1 46 ? 7.191 1.1 18.688 1 95.69 46 TRP B CA 1
ATOM 1691 C C . TRP B 1 46 ? 6.75 -0.318 18.344 1 95.69 46 TRP B C 1
ATOM 1693 O O . TRP B 1 46 ? 6.387 -0.601 17.203 1 95.69 46 TRP B O 1
ATOM 1703 N N . HIS B 1 47 ? 6.797 -1.248 19.328 1 97.25 47 HIS B N 1
ATOM 1704 C CA . HIS B 1 47 ? 6.492 -2.643 19.016 1 97.25 47 HIS B CA 1
ATOM 1705 C C . HIS B 1 47 ? 5 -2.836 18.766 1 97.25 47 HIS B C 1
ATOM 1707 O O . HIS B 1 47 ? 4.605 -3.732 18.016 1 97.25 47 HIS B O 1
ATOM 1713 N N . GLN B 1 48 ? 4.129 -2.002 19.391 1 97.94 48 GLN B N 1
ATOM 1714 C CA . GLN B 1 48 ? 2.697 -2.055 19.109 1 97.94 48 GLN B CA 1
ATOM 1715 C C . GLN B 1 48 ? 2.393 -1.609 17.688 1 97.94 48 GLN B C 1
ATOM 1717 O O . GLN B 1 48 ? 1.597 -2.244 16.984 1 97.94 48 GLN B O 1
ATOM 1722 N N . GLY B 1 49 ? 3.061 -0.474 17.266 1 98 49 GLY B N 1
ATOM 1723 C CA . GLY B 1 49 ? 2.906 -0.019 15.891 1 98 49 GLY B CA 1
ATOM 1724 C C . GLY B 1 49 ? 3.463 -0.996 14.875 1 98 49 GLY B C 1
ATOM 1725 O O . GLY B 1 49 ? 2.84 -1.242 13.836 1 98 49 GLY B O 1
ATOM 1726 N N . PHE B 1 50 ? 4.59 -1.569 15.234 1 98.19 50 PHE B N 1
ATOM 1727 C CA . PHE B 1 50 ? 5.238 -2.549 14.375 1 98.19 50 PHE B CA 1
ATOM 1728 C C . PHE B 1 50 ? 4.344 -3.764 14.156 1 98.19 50 PHE B C 1
ATOM 1730 O O . PHE B 1 50 ? 4.125 -4.191 13.023 1 98.19 50 PHE B O 1
ATOM 1737 N N . LEU B 1 51 ? 3.789 -4.312 15.164 1 98.62 51 LEU B N 1
ATOM 1738 C CA . LEU B 1 51 ? 2.902 -5.469 15.086 1 98.62 51 LEU B CA 1
ATOM 1739 C C . LEU B 1 51 ? 1.627 -5.125 14.328 1 98.62 51 LEU B C 1
ATOM 1741 O O . LEU B 1 51 ? 1.129 -5.938 13.539 1 98.62 51 LEU B O 1
ATOM 1745 N N . ALA B 1 52 ? 1.105 -3.918 14.555 1 98.5 52 ALA B N 1
ATOM 1746 C CA . ALA B 1 52 ? -0.086 -3.482 13.828 1 98.5 52 ALA B CA 1
ATOM 1747 C C . ALA B 1 52 ? 0.16 -3.477 12.32 1 98.5 52 ALA B C 1
ATOM 1749 O O . ALA B 1 52 ? -0.674 -3.955 11.547 1 98.5 52 ALA B O 1
ATOM 1750 N N . GLU B 1 53 ? 1.318 -2.949 11.922 1 98.62 53 GLU B N 1
ATOM 1751 C CA . GLU B 1 53 ? 1.639 -2.893 10.5 1 98.62 53 GLU B CA 1
ATOM 1752 C C . GLU B 1 53 ? 1.864 -4.289 9.922 1 98.62 53 GLU B C 1
ATOM 1754 O O . GLU B 1 53 ? 1.496 -4.566 8.781 1 98.62 53 GLU B O 1
ATOM 1759 N N . ILE B 1 54 ? 2.473 -5.199 10.719 1 98.5 54 ILE B N 1
ATOM 1760 C CA . ILE B 1 54 ? 2.641 -6.582 10.289 1 98.5 54 ILE B CA 1
ATOM 1761 C C . ILE B 1 54 ? 1.273 -7.215 10.031 1 98.5 54 ILE B C 1
ATOM 1763 O O . ILE B 1 54 ? 1.029 -7.77 8.961 1 98.5 54 ILE B O 1
ATOM 1767 N N . PHE B 1 55 ? 0.403 -7.098 10.945 1 98.31 55 PHE B N 1
ATOM 1768 C CA . PHE B 1 55 ? -0.877 -7.793 10.883 1 98.31 55 PHE B CA 1
ATOM 1769 C C . PHE B 1 55 ? -1.768 -7.191 9.805 1 98.31 55 PHE B C 1
ATOM 1771 O O . PHE B 1 55 ? -2.412 -7.922 9.047 1 98.31 55 PHE B O 1
ATOM 1778 N N . THR B 1 56 ? -1.846 -5.879 9.758 1 98.5 56 THR B N 1
ATOM 1779 C CA . THR B 1 56 ? -2.705 -5.266 8.75 1 98.5 56 THR B CA 1
ATOM 1780 C C . THR B 1 56 ? -2.221 -5.613 7.344 1 98.5 56 THR B C 1
ATOM 1782 O O . THR B 1 56 ? -3.025 -5.922 6.465 1 98.5 56 THR B O 1
ATOM 1785 N N . THR B 1 57 ? -0.915 -5.625 7.105 1 98.56 57 THR B N 1
ATOM 1786 C CA . THR B 1 57 ? -0.398 -5.984 5.789 1 98.56 57 THR B CA 1
ATOM 1787 C C . THR B 1 57 ? -0.6 -7.469 5.516 1 98.56 57 THR B C 1
ATOM 1789 O O . THR B 1 57 ? -0.899 -7.863 4.387 1 98.56 57 THR B O 1
ATOM 1792 N N . TYR B 1 58 ? -0.433 -8.289 6.562 1 97.31 58 TYR B N 1
ATOM 1793 C CA . TYR B 1 58 ? -0.692 -9.719 6.434 1 97.31 58 TYR B CA 1
ATOM 1794 C C . TYR B 1 58 ? -2.096 -9.977 5.898 1 97.31 58 TYR B C 1
ATOM 1796 O O . TYR B 1 58 ? -2.271 -10.695 4.918 1 97.31 58 TYR B O 1
ATOM 1804 N N . PHE B 1 59 ? -3.066 -9.375 6.473 1 97.06 59 PHE B N 1
ATOM 1805 C CA . PHE B 1 59 ? -4.449 -9.617 6.078 1 97.06 59 PHE B CA 1
ATOM 1806 C C . PHE B 1 59 ? -4.734 -9.008 4.707 1 97.06 59 PHE B C 1
ATOM 1808 O O . PHE B 1 59 ? -5.488 -9.578 3.918 1 97.06 59 PHE B O 1
ATOM 1815 N N . LEU B 1 60 ? -4.184 -7.828 4.422 1 97.19 60 LEU B N 1
ATOM 1816 C CA . LEU B 1 60 ? -4.332 -7.238 3.098 1 97.19 60 LEU B CA 1
ATOM 1817 C C . LEU B 1 60 ? -3.795 -8.172 2.02 1 97.19 60 LEU B C 1
ATOM 1819 O O . LEU B 1 60 ? -4.504 -8.492 1.062 1 97.19 60 LEU B O 1
ATOM 1823 N N . VAL B 1 61 ? -2.561 -8.664 2.227 1 96.06 61 VAL B N 1
ATOM 1824 C CA . VAL B 1 61 ? -1.914 -9.484 1.21 1 96.06 61 VAL B CA 1
ATOM 1825 C C . VAL B 1 61 ? -2.602 -10.852 1.135 1 96.06 61 VAL B C 1
ATOM 1827 O O . VAL B 1 61 ? -2.752 -11.414 0.05 1 96.06 61 VAL B O 1
ATOM 1830 N N . GLN B 1 62 ? -3.039 -11.359 2.268 1 93.06 62 GLN B N 1
ATOM 1831 C CA . GLN B 1 62 ? -3.82 -12.586 2.236 1 93.06 62 GLN B CA 1
ATOM 1832 C C . GLN B 1 62 ? -5.07 -12.43 1.378 1 93.06 62 GLN B C 1
ATOM 1834 O O . GLN B 1 62 ? -5.395 -13.305 0.574 1 93.06 62 GLN B O 1
ATOM 1839 N N . THR B 1 63 ? -5.766 -11.352 1.529 1 93.5 63 THR B N 1
ATOM 1840 C CA . THR B 1 63 ? -6.973 -11.078 0.763 1 93.5 63 THR B CA 1
ATOM 1841 C C . THR B 1 63 ? -6.652 -10.93 -0.722 1 93.5 63 THR B C 1
ATOM 1843 O O . THR B 1 63 ? -7.379 -11.453 -1.573 1 93.5 63 THR B O 1
ATOM 1846 N N . VAL B 1 64 ? -5.559 -10.266 -1.043 1 92.56 64 VAL B N 1
ATOM 1847 C CA . VAL B 1 64 ? -5.137 -10.094 -2.43 1 92.56 64 VAL B CA 1
ATOM 1848 C C . VAL B 1 64 ? -4.852 -11.453 -3.059 1 92.56 64 VAL B C 1
ATOM 1850 O O . VAL B 1 64 ? -5.25 -11.711 -4.195 1 92.56 64 VAL B O 1
ATOM 1853 N N . LEU B 1 65 ? -4.184 -12.305 -2.309 1 89.19 65 LEU B N 1
ATOM 1854 C CA . LEU B 1 65 ? -3.803 -13.617 -2.818 1 89.19 65 LEU B CA 1
ATOM 1855 C C . LEU B 1 65 ? -5.035 -14.477 -3.07 1 89.19 65 LEU B C 1
ATOM 1857 O O . LEU B 1 65 ? -5.129 -15.148 -4.098 1 89.19 65 LEU B O 1
ATOM 1861 N N . VAL B 1 66 ? -5.957 -14.406 -2.18 1 85.62 66 VAL B N 1
ATOM 1862 C CA . VAL B 1 66 ? -7.195 -15.164 -2.346 1 85.62 66 VAL B CA 1
ATOM 1863 C C . VAL B 1 66 ? -8 -14.586 -3.506 1 85.62 66 VAL B C 1
ATOM 1865 O O . VAL B 1 66 ? -8.586 -15.328 -4.297 1 85.62 66 VAL B O 1
ATOM 1868 N N . ALA B 1 67 ? -8.016 -13.32 -3.68 1 86 67 ALA B N 1
ATOM 1869 C CA . ALA B 1 67 ? -8.75 -12.648 -4.746 1 86 67 ALA B CA 1
ATOM 1870 C C . ALA B 1 67 ? -8.102 -12.891 -6.102 1 86 67 ALA B C 1
ATOM 1872 O O . ALA B 1 67 ? -8.766 -12.805 -7.141 1 86 67 ALA B O 1
ATOM 1873 N N . ALA B 1 68 ? -6.812 -13.164 -6.133 1 80.56 68 ALA B N 1
ATOM 1874 C CA . ALA B 1 68 ? -6.051 -13.344 -7.363 1 80.56 68 ALA B CA 1
ATOM 1875 C 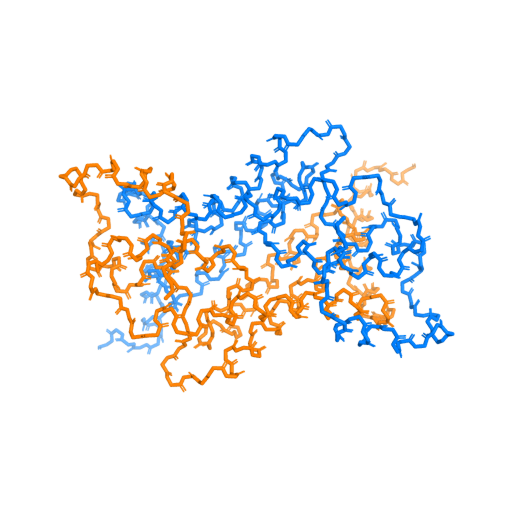C . ALA B 1 68 ? -6.5 -14.594 -8.109 1 80.56 68 ALA B C 1
ATOM 1877 O O . ALA B 1 68 ? -6.34 -14.688 -9.328 1 80.56 68 ALA B O 1
ATOM 1878 N N . VAL B 1 69 ? -6.992 -15.547 -7.371 1 75.31 69 VAL B N 1
ATOM 1879 C CA . VAL B 1 69 ? -7.469 -16.781 -7.992 1 75.31 69 VAL B CA 1
ATOM 1880 C C . VAL B 1 69 ? -8.688 -16.484 -8.859 1 75.31 69 VAL B C 1
ATOM 1882 O O . VAL B 1 69 ? -8.883 -17.109 -9.906 1 75.31 69 VAL B O 1
ATOM 1885 N N . ASP B 1 70 ? -9.383 -15.422 -8.445 1 71 70 ASP B N 1
ATOM 1886 C CA . ASP B 1 70 ? -10.562 -15.047 -9.227 1 71 70 ASP B CA 1
ATOM 1887 C C . ASP B 1 70 ? -10.406 -13.648 -9.812 1 71 70 ASP B C 1
ATOM 1889 O O . ASP B 1 70 ? -11.297 -12.805 -9.664 1 71 70 ASP B O 1
ATOM 1893 N N . GLN B 1 71 ? -9.336 -13.211 -10.414 1 66.69 71 GLN B N 1
ATOM 1894 C CA . GLN B 1 71 ? -8.961 -11.875 -10.852 1 66.69 71 GLN B CA 1
ATOM 1895 C C . GLN B 1 71 ? -9.984 -11.312 -11.836 1 66.69 71 GLN B C 1
ATOM 1897 O O . GLN B 1 71 ? -10.148 -10.094 -11.938 1 66.69 71 GLN B O 1
ATOM 1902 N N . GLY B 1 72 ? -10.852 -12.125 -12.359 1 71.38 72 GLY B N 1
ATOM 1903 C CA . GLY B 1 72 ? -11.828 -11.664 -13.336 1 71.38 72 GLY B CA 1
ATOM 1904 C C . GLY B 1 72 ? -13.164 -11.297 -12.711 1 71.38 72 GLY B C 1
ATOM 1905 O O . GLY B 1 72 ? -13.992 -10.656 -13.352 1 71.38 72 GLY B O 1
ATOM 1906 N N . SER B 1 73 ? -13.242 -11.453 -11.508 1 78.06 73 SER B N 1
ATOM 1907 C CA . SER B 1 73 ? -14.508 -11.195 -10.828 1 78.06 73 SER B CA 1
ATOM 1908 C C . SER B 1 73 ? -14.5 -9.836 -10.133 1 78.06 73 SER B C 1
ATOM 1910 O O . SER B 1 73 ? -13.445 -9.367 -9.695 1 78.06 73 SER B O 1
ATOM 1912 N N . MET B 1 74 ? -15.664 -9.109 -10.172 1 84.69 74 MET B N 1
ATOM 1913 C CA . MET B 1 74 ? -15.812 -7.848 -9.445 1 84.69 74 MET B CA 1
ATOM 1914 C C . MET B 1 74 ? -15.703 -8.07 -7.941 1 84.69 74 MET B C 1
ATOM 1916 O O . MET B 1 74 ? -15.516 -7.121 -7.18 1 84.69 74 MET B O 1
ATOM 1920 N N . LEU B 1 75 ? -15.648 -9.203 -7.578 1 86.62 75 LEU B N 1
ATOM 1921 C CA . LEU B 1 75 ? -15.555 -9.516 -6.156 1 86.62 75 LEU B CA 1
ATOM 1922 C C . LEU B 1 75 ? -14.141 -9.305 -5.645 1 86.62 75 LEU B C 1
ATOM 1924 O O . LEU B 1 75 ? -13.938 -9 -4.465 1 86.62 75 LEU B O 1
ATOM 1928 N N . ALA B 1 76 ? -13.195 -9.391 -6.5 1 88.75 76 ALA B N 1
ATOM 1929 C CA . ALA B 1 76 ? -11.797 -9.273 -6.094 1 88.75 76 ALA B CA 1
ATOM 1930 C C . ALA B 1 76 ? -11.477 -7.855 -5.617 1 88.75 76 ALA B C 1
ATOM 1932 O O . ALA B 1 76 ? -11.078 -7.656 -4.469 1 88.75 76 ALA B O 1
ATOM 1933 N N . PRO B 1 77 ? -11.836 -6.832 -6.426 1 93.88 77 PRO B N 1
ATOM 1934 C CA . PRO B 1 77 ? -11.578 -5.477 -5.934 1 93.88 77 PRO B CA 1
ATOM 1935 C C . PRO B 1 77 ? -12.422 -5.121 -4.711 1 93.88 77 PRO B C 1
ATOM 1937 O O . PRO B 1 77 ? -11.953 -4.398 -3.826 1 93.88 77 PRO B O 1
ATOM 1940 N N . LEU B 1 78 ? -13.625 -5.617 -4.648 1 94.56 78 LEU B N 1
ATOM 1941 C CA . LEU B 1 78 ? -14.5 -5.332 -3.516 1 94.56 78 LEU B CA 1
ATOM 1942 C C . LEU B 1 78 ? -13.93 -5.918 -2.229 1 94.56 78 LEU B C 1
ATOM 1944 O O . LEU B 1 78 ? -13.93 -5.258 -1.188 1 94.56 78 LEU B O 1
ATOM 1948 N N . ALA B 1 79 ? -13.43 -7.137 -2.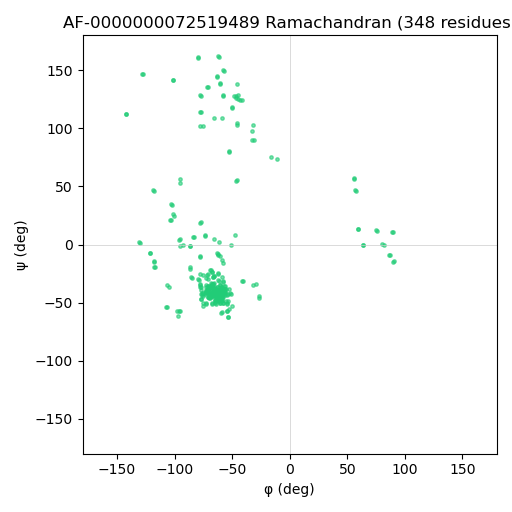279 1 93.69 79 ALA B N 1
ATOM 1949 C CA . ALA B 1 79 ? -12.828 -7.785 -1.116 1 93.69 79 ALA B CA 1
ATOM 1950 C C . ALA B 1 79 ? -11.609 -7.016 -0.631 1 93.69 79 ALA B C 1
ATOM 1952 O O . ALA B 1 79 ? -11.422 -6.82 0.573 1 93.69 79 ALA B O 1
ATOM 1953 N N . ILE B 1 80 ? -10.867 -6.566 -1.552 1 95 80 ILE B N 1
ATOM 1954 C CA . ILE B 1 80 ? -9.641 -5.859 -1.212 1 95 80 ILE B CA 1
ATOM 1955 C C . ILE B 1 80 ? -9.977 -4.508 -0.59 1 95 80 ILE B C 1
ATOM 1957 O O . ILE B 1 80 ? -9.391 -4.121 0.426 1 95 80 ILE B O 1
ATOM 1961 N N . GLY B 1 81 ? -10.922 -3.779 -1.208 1 96.81 81 GLY B N 1
ATOM 1962 C CA . GLY B 1 81 ? -11.375 -2.539 -0.591 1 96.81 81 GLY B CA 1
ATOM 1963 C C . GLY B 1 81 ? -11.914 -2.732 0.812 1 96.81 81 GLY B C 1
ATOM 1964 O O . GLY B 1 81 ? -11.641 -1.93 1.706 1 96.81 81 GLY B O 1
ATOM 1965 N N . PHE B 1 82 ? -12.617 -3.814 1.021 1 95.81 82 PHE B N 1
ATOM 1966 C CA . PHE B 1 82 ? -13.242 -4.09 2.312 1 95.81 82 PHE B CA 1
ATOM 1967 C C . PHE B 1 82 ? -12.18 -4.367 3.373 1 95.81 82 PHE B C 1
ATOM 1969 O O . PHE B 1 82 ? -12.297 -3.908 4.512 1 95.81 82 PHE B O 1
ATOM 1976 N N . ILE B 1 83 ? -11.164 -5.125 3.076 1 96.62 83 ILE B N 1
ATOM 1977 C CA . ILE B 1 83 ? -10.148 -5.43 4.07 1 96.62 83 ILE B CA 1
ATOM 1978 C C . ILE B 1 83 ? -9.352 -4.164 4.402 1 96.62 83 ILE B C 1
ATOM 1980 O O . ILE B 1 83 ? -8.945 -3.963 5.547 1 96.62 83 ILE B O 1
ATOM 1984 N N . VAL B 1 84 ? -9.172 -3.307 3.41 1 97.44 84 VAL B N 1
ATOM 1985 C CA . VAL B 1 84 ? -8.508 -2.035 3.678 1 97.44 84 VAL B CA 1
ATOM 1986 C C . VAL B 1 84 ? -9.328 -1.229 4.688 1 97.44 84 VAL B C 1
ATOM 1988 O O . VAL B 1 84 ? -8.773 -0.694 5.652 1 97.44 84 VAL B O 1
ATOM 1991 N N . ILE B 1 85 ? -10.656 -1.209 4.484 1 96.25 85 ILE B N 1
ATOM 1992 C CA . ILE B 1 85 ? -11.539 -0.5 5.398 1 96.25 85 ILE B CA 1
ATOM 1993 C C . ILE B 1 85 ? -11.438 -1.11 6.797 1 96.25 85 ILE B C 1
ATOM 1995 O O . ILE B 1 85 ? -11.258 -0.393 7.781 1 96.25 85 ILE B O 1
ATOM 1999 N N . THR B 1 86 ? -11.531 -2.404 6.887 1 97.75 86 THR B N 1
ATOM 2000 C CA . THR B 1 86 ? -11.492 -3.123 8.156 1 97.75 86 THR B CA 1
ATOM 2001 C C . THR B 1 86 ? -10.164 -2.889 8.875 1 97.75 86 THR B C 1
ATOM 2003 O O . THR B 1 86 ? -10.141 -2.656 10.086 1 97.75 86 THR B O 1
ATOM 2006 N N . ASP B 1 87 ? -9.078 -2.934 8.18 1 97.75 87 ASP B N 1
ATOM 2007 C CA . ASP B 1 87 ? -7.746 -2.738 8.75 1 97.75 87 ASP B CA 1
ATOM 2008 C C . ASP B 1 87 ? -7.594 -1.329 9.32 1 97.75 87 ASP B C 1
ATOM 2010 O O . ASP B 1 87 ? -7.02 -1.146 10.391 1 97.75 87 ASP B O 1
ATOM 2014 N N . ILE B 1 88 ? -8.094 -0.339 8.602 1 96 88 ILE B N 1
ATOM 2015 C CA . ILE B 1 88 ? -7.996 1.044 9.055 1 96 88 ILE B CA 1
ATOM 2016 C C . ILE B 1 88 ? -8.797 1.224 10.344 1 96 88 ILE B C 1
ATOM 2018 O O . ILE B 1 88 ? -8.32 1.849 11.297 1 96 88 ILE B O 1
ATOM 2022 N N . ILE B 1 89 ? -9.992 0.657 10.375 1 93.94 89 ILE B N 1
ATOM 2023 C CA . ILE B 1 89 ? -10.828 0.764 11.562 1 93.94 89 ILE B CA 1
ATOM 2024 C C . ILE B 1 89 ? -10.156 0.056 12.734 1 93.94 89 ILE B C 1
ATOM 2026 O O . ILE B 1 89 ? -10.164 0.559 13.859 1 93.94 89 ILE B O 1
ATOM 2030 N N . ALA B 1 90 ? -9.516 -1.059 12.516 1 96.12 90 ALA B N 1
ATOM 2031 C CA . ALA B 1 90 ? -8.938 -1.901 13.555 1 96.12 90 ALA B CA 1
ATOM 2032 C C . ALA B 1 90 ? -7.633 -1.312 14.086 1 96.12 90 ALA B C 1
ATOM 2034 O O . ALA B 1 90 ? -7.348 -1.382 15.281 1 96.12 90 ALA B O 1
ATOM 2035 N N . ALA B 1 91 ? -6.828 -0.693 13.211 1 97.19 91 ALA B N 1
ATOM 2036 C CA . ALA B 1 91 ? -5.453 -0.4 13.617 1 97.19 91 ALA B CA 1
ATOM 2037 C C . ALA B 1 91 ? -5.098 1.056 13.328 1 97.19 91 ALA B C 1
ATOM 2039 O O . ALA B 1 91 ? -3.975 1.492 13.602 1 97.19 91 ALA B O 1
ATOM 2040 N N . GLY B 1 92 ? -6.016 1.83 12.828 1 94.25 92 GLY B N 1
ATOM 2041 C CA . GLY B 1 92 ? -5.742 3.215 12.477 1 94.25 92 GLY B CA 1
ATOM 2042 C C . GLY B 1 92 ? -5.285 4.047 13.656 1 94.25 92 GLY B C 1
ATOM 2043 O O . GLY B 1 92 ? -4.41 4.906 13.523 1 94.25 92 GLY B O 1
ATOM 2044 N N . SER B 1 93 ? -5.855 3.828 14.805 1 92.5 93 SER B N 1
ATOM 2045 C CA . SER B 1 93 ? -5.52 4.613 15.984 1 92.5 93 SER B CA 1
ATOM 2046 C C . SER B 1 93 ? -4.199 4.156 16.594 1 92.5 93 SER B C 1
ATOM 2048 O O . SER B 1 93 ? -3.629 4.848 17.438 1 92.5 93 SER B O 1
ATOM 2050 N N . ILE B 1 94 ? -3.643 3.02 16.141 1 95.38 94 ILE B N 1
ATOM 2051 C CA . ILE B 1 94 ? -2.406 2.469 16.688 1 95.38 94 ILE B CA 1
ATOM 2052 C C . ILE B 1 94 ? -1.223 2.912 15.836 1 95.38 94 ILE B C 1
ATOM 2054 O O . ILE B 1 94 ? -0.366 3.672 16.297 1 95.38 94 ILE B O 1
ATOM 2058 N N . SER B 1 95 ? -1.217 2.633 14.594 1 96.69 95 SER B N 1
ATOM 2059 C CA . SER B 1 95 ? -0.069 2.887 13.727 1 96.69 95 SER B CA 1
ATOM 2060 C C . SER B 1 95 ? -0.439 3.818 12.578 1 96.69 95 SER B C 1
ATOM 2062 O O . SER B 1 95 ? 0.429 4.246 11.812 1 96.69 95 SER B O 1
ATOM 2064 N N . GLY B 1 96 ? -1.699 4.145 12.422 1 94.38 96 GLY B N 1
ATOM 2065 C CA . GLY B 1 96 ? -2.184 4.816 11.227 1 94.38 96 GLY B CA 1
ATOM 2066 C C . GLY B 1 96 ? -2.631 3.854 10.141 1 94.38 96 GLY B C 1
ATOM 2067 O O . GLY B 1 96 ? -3.275 4.258 9.172 1 94.38 96 GLY B O 1
ATOM 2068 N N . ALA B 1 97 ? -2.223 2.576 10.305 1 96.88 97 ALA B N 1
ATOM 2069 C CA . ALA B 1 97 ? -2.607 1.511 9.383 1 96.88 97 ALA B CA 1
ATOM 2070 C C . ALA B 1 97 ? -2.207 1.853 7.949 1 96.88 97 ALA B C 1
ATOM 2072 O O . ALA B 1 97 ? -3.035 1.795 7.035 1 96.88 97 ALA B O 1
ATOM 2073 N N . SER B 1 98 ? -0.938 2.107 7.715 1 97.62 98 SER B N 1
ATOM 2074 C CA . SER B 1 98 ? -0.446 2.471 6.391 1 97.62 98 SER B CA 1
ATOM 2075 C C . SER B 1 98 ? -0.436 1.268 5.457 1 97.62 98 SER B C 1
ATOM 2077 O O . SER B 1 98 ? -0.969 1.333 4.348 1 97.62 98 SER B O 1
ATOM 2079 N N . MET B 1 99 ? 0.199 0.147 5.961 1 98.06 99 MET B N 1
ATOM 2080 C CA . MET B 1 99 ? 0.356 -1.115 5.246 1 98.06 99 MET B CA 1
ATOM 2081 C C . MET B 1 99 ? 1.219 -0.932 4 1 98.06 99 MET B C 1
ATOM 2083 O O . MET B 1 99 ? 1.371 -1.858 3.203 1 98.06 99 MET B O 1
ATOM 2087 N N . ASN B 1 100 ? 1.682 0.262 3.73 1 97.5 100 ASN B N 1
ATOM 2088 C CA . ASN B 1 100 ? 2.244 0.652 2.441 1 97.5 100 ASN B CA 1
ATOM 2089 C C . ASN B 1 100 ? 3.434 1.595 2.611 1 97.5 100 ASN B C 1
ATOM 2091 O O . ASN B 1 100 ? 3.26 2.76 2.971 1 97.5 100 ASN B O 1
ATOM 2095 N N . PRO B 1 101 ? 4.668 1.116 2.256 1 98 101 PRO B N 1
ATOM 2096 C CA . PRO B 1 101 ? 5.863 1.943 2.416 1 98 101 PRO B CA 1
ATOM 2097 C C . PRO B 1 101 ? 5.789 3.25 1.628 1 98 101 PRO B C 1
ATOM 2099 O O . PRO B 1 101 ? 6.246 4.289 2.109 1 98 101 PRO B O 1
ATOM 2102 N N . ALA B 1 102 ? 5.242 3.203 0.466 1 96.69 102 ALA B N 1
ATOM 2103 C CA . ALA B 1 102 ? 5.184 4.402 -0.366 1 96.69 102 ALA B CA 1
ATOM 2104 C C . ALA B 1 102 ? 4.227 5.434 0.225 1 96.69 102 ALA B C 1
ATOM 2106 O O . ALA B 1 102 ? 4.531 6.629 0.26 1 96.69 102 ALA B O 1
ATOM 2107 N N . ARG B 1 103 ? 3.072 4.996 0.707 1 96.38 103 ARG B N 1
ATOM 2108 C CA . ARG B 1 103 ? 2.094 5.867 1.354 1 96.38 103 ARG B CA 1
ATOM 2109 C C . ARG B 1 103 ? 2.701 6.566 2.566 1 96.38 103 ARG B C 1
ATOM 2111 O O . ARG B 1 103 ? 2.379 7.723 2.848 1 96.38 103 ARG B O 1
ATOM 2118 N N . SER B 1 104 ? 3.502 5.879 3.299 1 97.31 104 SER B N 1
ATOM 2119 C CA . SER B 1 104 ? 4.113 6.461 4.488 1 97.31 104 SER B CA 1
ATOM 2120 C C . SER B 1 104 ? 5.277 7.379 4.117 1 97.31 104 SER B C 1
ATOM 2122 O O . SER B 1 104 ? 5.484 8.414 4.754 1 97.31 104 SER B O 1
ATOM 2124 N N . LEU B 1 105 ? 5.965 7.051 3.115 1 96.69 105 LEU B N 1
ATOM 2125 C CA . LEU B 1 105 ? 7.18 7.773 2.758 1 96.69 105 LEU B CA 1
ATOM 2126 C C . LEU B 1 105 ? 6.848 9.102 2.092 1 96.69 105 LEU B C 1
ATOM 2128 O O . LEU B 1 105 ? 7.465 10.125 2.395 1 96.69 105 LEU B O 1
ATOM 2132 N N . GLY B 1 106 ? 5.926 9.148 1.2 1 95.56 106 GLY B N 1
ATOM 2133 C CA . GLY B 1 106 ? 5.609 10.328 0.416 1 95.56 106 GLY B CA 1
ATOM 2134 C C . GLY B 1 106 ? 5.328 11.555 1.27 1 95.56 106 GLY B C 1
ATOM 2135 O O . GLY B 1 106 ? 6.074 12.531 1.228 1 95.56 106 GLY B O 1
ATOM 2136 N N . PRO B 1 107 ? 4.285 11.492 2.088 1 94.44 107 PRO B N 1
ATOM 2137 C CA . PRO B 1 107 ? 3.969 12.633 2.951 1 94.44 107 PRO B CA 1
ATOM 2138 C C . PRO B 1 107 ? 5.113 13 3.891 1 94.44 107 PRO B C 1
ATOM 2140 O O . PRO B 1 107 ? 5.312 14.18 4.199 1 94.44 107 PRO B O 1
ATOM 2143 N N . ASN B 1 108 ? 5.867 11.977 4.41 1 95.12 108 ASN B N 1
ATOM 2144 C CA . ASN B 1 108 ? 7 12.273 5.281 1 95.12 108 ASN B CA 1
ATOM 2145 C C . ASN B 1 108 ? 8.062 13.094 4.559 1 95.12 108 ASN B C 1
ATOM 2147 O O . ASN B 1 108 ? 8.656 14 5.141 1 95.12 108 ASN B O 1
ATOM 2151 N N . ILE B 1 109 ? 8.312 12.742 3.344 1 93.81 109 ILE B N 1
ATOM 2152 C CA . ILE B 1 109 ? 9.297 13.484 2.561 1 93.81 109 ILE B CA 1
ATOM 2153 C C . ILE B 1 109 ? 8.812 14.914 2.34 1 93.81 109 ILE B C 1
ATOM 2155 O O . ILE B 1 109 ? 9.539 15.875 2.631 1 93.81 109 ILE B O 1
ATOM 2159 N N . VAL B 1 110 ? 7.633 15.062 1.893 1 90.75 110 VAL B N 1
ATOM 2160 C CA . VAL B 1 110 ? 7.113 16.375 1.539 1 90.75 110 VAL B CA 1
ATOM 2161 C C . VAL B 1 110 ? 6.926 17.219 2.803 1 90.75 110 VAL B C 1
ATOM 2163 O O . VAL B 1 110 ? 7.238 18.406 2.816 1 90.75 110 VAL B O 1
ATOM 2166 N N . GLY B 1 111 ? 6.402 16.578 3.844 1 91 111 GLY B N 1
ATOM 2167 C CA . GLY B 1 111 ? 6.277 17.266 5.117 1 91 111 GLY B CA 1
ATOM 2168 C C . GLY B 1 111 ? 7.598 17.797 5.637 1 91 111 GLY B C 1
ATOM 2169 O O . GLY B 1 111 ? 7.652 18.906 6.188 1 91 111 GLY B O 1
ATOM 2170 N N . SER B 1 112 ? 8.641 17.062 5.492 1 92 112 SER B N 1
ATOM 2171 C CA . SER B 1 112 ? 9.969 17.484 5.945 1 92 112 SER B CA 1
ATOM 2172 C C . SER B 1 112 ? 10.438 18.734 5.219 1 92 112 SER B C 1
ATOM 2174 O O . SER B 1 112 ? 11.18 19.547 5.777 1 92 112 SER B O 1
ATOM 2176 N N . VAL B 1 113 ? 10 18.859 4.012 1 87.06 113 VAL B N 1
ATOM 2177 C CA . VAL B 1 113 ? 10.453 19.969 3.188 1 87.06 113 VAL B CA 1
ATOM 2178 C C . VAL B 1 113 ? 9.594 21.203 3.461 1 87.06 113 VAL B C 1
ATOM 2180 O O . VAL B 1 113 ? 10.094 22.328 3.494 1 87.06 113 VAL B O 1
ATOM 2183 N N . PHE B 1 114 ? 8.367 21.016 3.838 1 84.25 114 PHE B N 1
ATOM 2184 C CA . PHE B 1 114 ? 7.465 22.172 3.77 1 84.25 114 PHE B CA 1
ATOM 2185 C C . PHE B 1 114 ? 6.957 22.531 5.156 1 84.25 114 PHE B C 1
ATOM 2187 O O . PHE B 1 114 ? 6.324 23.578 5.336 1 84.25 114 PHE B O 1
ATOM 2194 N N . MET B 1 115 ? 7.133 21.641 6.141 1 83.69 115 MET B N 1
ATOM 2195 C CA . MET B 1 115 ? 6.633 21.969 7.477 1 83.69 115 MET B CA 1
ATOM 2196 C C . MET B 1 115 ? 7.738 22.562 8.336 1 83.69 115 MET B C 1
ATOM 2198 O O . MET B 1 115 ? 7.516 22.891 9.5 1 83.69 115 MET B O 1
ATOM 2202 N N . SER B 1 116 ? 8.391 23.547 8.039 1 76.25 116 SER B N 1
ATOM 2203 C CA . SER B 1 116 ? 9.414 24.406 8.617 1 76.25 116 SER B CA 1
ATOM 2204 C C . SER B 1 116 ? 9.516 24.203 10.125 1 76.25 116 SER B C 1
ATOM 2206 O O . SER B 1 116 ? 9.07 25.062 10.906 1 76.25 116 SER B O 1
ATOM 2208 N N . GLY B 1 117 ? 10.086 23.172 10.562 1 82.75 117 GLY B N 1
ATOM 2209 C CA . GLY B 1 117 ? 10.352 23.047 11.984 1 82.75 117 GLY B CA 1
ATOM 2210 C C . GLY B 1 117 ? 9.133 22.609 12.781 1 82.75 117 GLY B C 1
ATOM 2211 O O . GLY B 1 117 ? 9.133 22.656 14.008 1 82.75 117 GLY B O 1
ATOM 2212 N N . LYS B 1 118 ? 8 22.375 12.234 1 89.25 118 LYS B N 1
ATOM 2213 C CA . LYS B 1 118 ? 6.773 22 12.93 1 89.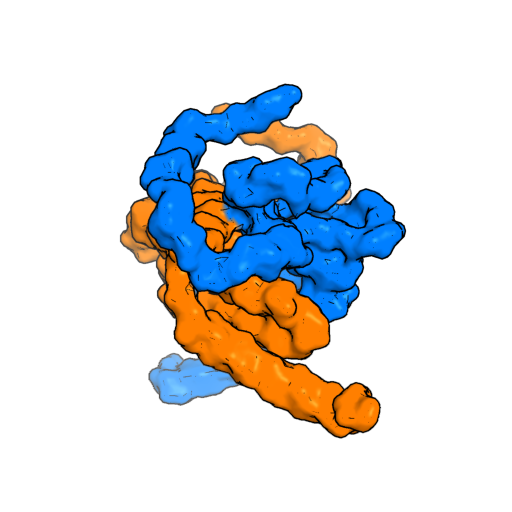25 118 LYS B CA 1
ATOM 2214 C C . LYS B 1 118 ? 6.516 20.5 12.805 1 89.25 118 LYS B C 1
ATOM 2216 O O . LYS B 1 118 ? 5.367 20.062 12.875 1 89.25 118 LYS B O 1
ATOM 2221 N N . LEU B 1 119 ? 7.586 19.75 12.617 1 91.12 119 LEU B N 1
ATOM 2222 C CA . LEU B 1 119 ? 7.477 18.297 12.562 1 91.12 119 LEU B CA 1
ATOM 2223 C C . LEU B 1 119 ? 7.195 17.719 13.945 1 91.12 119 LEU B C 1
ATOM 2225 O O . LEU B 1 119 ? 7.754 18.188 14.938 1 91.12 119 LEU B O 1
ATOM 2229 N N . ALA B 1 120 ? 6.277 16.797 14.008 1 88.5 120 ALA B N 1
ATOM 2230 C CA . ALA B 1 120 ? 6.035 16.062 15.25 1 88.5 120 ALA B CA 1
ATOM 2231 C C . ALA B 1 120 ? 7.301 15.375 15.742 1 88.5 120 ALA B C 1
ATOM 2233 O O . ALA B 1 120 ? 8.211 15.109 14.953 1 88.5 120 ALA B O 1
ATOM 2234 N N . ASP B 1 121 ? 7.504 15.18 17.078 1 83.25 121 ASP B N 1
ATOM 2235 C CA . ASP B 1 121 ? 8.672 14.539 17.688 1 83.25 121 ASP B CA 1
ATOM 2236 C C . ASP B 1 121 ? 8.945 13.18 17.047 1 83.25 121 ASP B C 1
ATOM 2238 O O . ASP B 1 121 ? 10.109 12.828 16.828 1 83.25 121 ASP B O 1
ATOM 2242 N N . ARG B 1 122 ? 8.008 12.391 16.766 1 84.88 122 ARG B N 1
ATOM 2243 C CA . ARG B 1 122 ? 8.211 11.039 16.25 1 84.88 122 ARG B CA 1
ATOM 2244 C C . ARG B 1 122 ? 7.941 10.984 14.75 1 84.88 122 ARG B C 1
ATOM 2246 O O . ARG B 1 122 ? 7.582 9.93 14.211 1 84.88 122 ARG B O 1
ATOM 2253 N N . PHE B 1 123 ? 8.281 12.062 14.109 1 90.94 123 PHE B N 1
ATOM 2254 C CA . PHE B 1 123 ? 7.965 12.195 12.688 1 90.94 123 PHE B CA 1
ATOM 2255 C C . PHE B 1 123 ? 8.766 11.195 11.859 1 90.94 123 PHE B C 1
ATOM 2257 O O . PHE B 1 123 ? 8.219 10.547 10.969 1 90.94 123 PHE B O 1
ATOM 2264 N N . TRP B 1 124 ? 10.07 11.008 12.195 1 93.44 124 TRP B N 1
ATOM 2265 C CA . TRP B 1 124 ? 10.914 10.078 11.461 1 93.44 124 TRP B CA 1
ATOM 2266 C C . TRP B 1 124 ? 11.391 8.945 12.359 1 93.44 124 TRP B C 1
ATOM 2268 O O . TRP B 1 124 ? 11.844 7.898 11.875 1 93.44 124 TRP B O 1
ATOM 2278 N N . SER B 1 125 ? 11.359 9.078 13.648 1 89.44 125 SER B N 1
ATOM 2279 C CA . SER B 1 125 ? 12.016 8.172 14.586 1 89.44 125 SER B CA 1
ATOM 2280 C C . SER B 1 125 ? 11.469 6.75 14.453 1 89.44 125 SER B C 1
ATOM 2282 O O . SER B 1 125 ? 12.234 5.785 14.438 1 89.44 125 SER B O 1
ATOM 2284 N N . GLN B 1 126 ? 10.156 6.559 14.367 1 91.75 126 GLN B N 1
ATOM 2285 C CA . GLN B 1 126 ? 9.602 5.215 14.258 1 91.75 126 GLN B CA 1
ATOM 2286 C C . GLN B 1 126 ? 9.172 4.91 12.82 1 91.75 126 GLN B C 1
ATOM 2288 O O . GLN B 1 126 ? 8.414 3.967 12.586 1 91.75 126 GLN B O 1
ATOM 2293 N N . HIS B 1 127 ? 9.719 5.648 11.891 1 95.81 127 HIS B N 1
ATOM 2294 C CA . HIS B 1 127 ? 9.281 5.527 10.508 1 95.81 127 HIS B CA 1
ATOM 2295 C C . HIS B 1 127 ? 9.688 4.184 9.914 1 95.81 127 HIS B C 1
ATOM 2297 O O . HIS B 1 127 ? 9.07 3.711 8.953 1 95.81 127 HIS B O 1
ATOM 2303 N N . TRP B 1 128 ? 10.742 3.496 10.5 1 96.62 128 TRP B N 1
ATOM 2304 C CA . TRP B 1 128 ? 11.219 2.207 10.016 1 96.62 128 TRP B CA 1
ATOM 2305 C C . TRP B 1 128 ? 10.125 1.146 10.117 1 96.62 128 TRP B C 1
ATOM 2307 O O . TRP B 1 128 ? 10.133 0.169 9.367 1 96.62 128 TRP B O 1
ATOM 2317 N N . ILE B 1 129 ? 9.148 1.248 10.984 1 97.62 129 ILE B N 1
ATOM 2318 C CA . ILE B 1 129 ? 8.117 0.234 11.172 1 97.62 129 ILE B CA 1
ATOM 2319 C C . ILE B 1 129 ? 7.23 0.156 9.93 1 97.62 129 ILE B C 1
ATOM 2321 O O . ILE B 1 129 ? 6.617 -0.88 9.664 1 97.62 129 ILE B O 1
ATOM 2325 N N . TYR B 1 130 ? 7.172 1.247 9.141 1 98.06 130 TYR B N 1
ATOM 2326 C CA . TYR B 1 130 ? 6.277 1.331 7.988 1 98.06 130 TYR B CA 1
ATOM 2327 C C . TYR B 1 130 ? 6.93 0.74 6.746 1 98.06 130 TYR B C 1
ATOM 2329 O O . TYR B 1 130 ? 6.309 0.675 5.68 1 98.06 130 TYR B O 1
ATOM 2337 N N . TYR B 1 131 ? 8.164 0.28 6.867 1 97.06 131 TYR B N 1
ATOM 2338 C CA . TYR B 1 131 ? 8.844 -0.482 5.824 1 97.06 131 TYR B CA 1
ATOM 2339 C C . TYR B 1 131 ? 8.945 -1.953 6.207 1 97.06 131 TYR B C 1
ATOM 2341 O O . TYR B 1 131 ? 8.445 -2.824 5.488 1 97.06 131 TYR B O 1
ATOM 2349 N N . LEU B 1 132 ? 9.492 -2.146 7.391 1 97.81 132 LEU B N 1
ATOM 2350 C CA . LEU B 1 132 ? 9.758 -3.51 7.836 1 97.81 132 LEU B CA 1
ATOM 2351 C C . LEU B 1 132 ? 8.461 -4.223 8.203 1 97.81 132 LEU B C 1
ATOM 2353 O O . LEU B 1 132 ? 8.32 -5.426 7.965 1 97.81 132 LEU B O 1
ATOM 2357 N N . GLY B 1 133 ? 7.547 -3.535 8.859 1 98.19 133 GLY B N 1
ATOM 2358 C CA . GLY B 1 133 ? 6.262 -4.121 9.211 1 98.19 133 GLY B CA 1
ATOM 2359 C C . GLY B 1 133 ? 5.523 -4.699 8.016 1 98.19 133 GLY B C 1
ATOM 2360 O O . GLY B 1 133 ? 5.273 -5.902 7.961 1 98.19 133 GLY B O 1
ATOM 2361 N N . PRO B 1 134 ? 5.301 -3.875 7.09 1 98.62 134 PRO B N 1
ATOM 2362 C CA . PRO B 1 134 ? 4.605 -4.355 5.891 1 98.62 134 PRO B CA 1
ATOM 2363 C C . PRO B 1 134 ? 5.379 -5.457 5.168 1 98.62 134 PRO B C 1
ATOM 2365 O O . PRO B 1 134 ? 4.777 -6.41 4.672 1 98.62 134 PRO B O 1
ATOM 2368 N N . ALA B 1 135 ? 6.711 -5.352 5.066 1 97.56 135 ALA B N 1
ATOM 2369 C CA . ALA B 1 135 ? 7.516 -6.379 4.41 1 97.56 135 ALA B CA 1
ATOM 2370 C C . ALA B 1 135 ? 7.336 -7.734 5.09 1 97.56 135 ALA B C 1
ATOM 2372 O O . ALA B 1 135 ? 7.09 -8.742 4.426 1 97.56 135 ALA B O 1
ATOM 2373 N N . VAL B 1 136 ? 7.438 -7.742 6.375 1 97.44 136 VAL B N 1
ATOM 2374 C CA . VAL B 1 136 ? 7.277 -8.969 7.145 1 97.44 136 VAL B CA 1
ATOM 2375 C C . VAL B 1 136 ? 5.859 -9.508 6.977 1 97.44 136 VAL B C 1
ATOM 2377 O O . VAL B 1 136 ? 5.668 -10.711 6.758 1 97.44 136 VAL B O 1
ATOM 2380 N N . GLY B 1 137 ? 4.848 -8.656 7.059 1 97.88 137 GLY B N 1
ATOM 2381 C CA . GLY B 1 137 ? 3.465 -9.07 6.891 1 97.88 137 GLY B CA 1
ATOM 2382 C C . GLY B 1 137 ? 3.184 -9.672 5.527 1 97.88 137 GLY B C 1
ATOM 2383 O O . GLY B 1 137 ? 2.5 -10.695 5.426 1 97.88 137 GLY B O 1
ATOM 2384 N N . ALA B 1 138 ? 3.73 -9.062 4.516 1 97.81 138 ALA B N 1
ATOM 2385 C CA . ALA B 1 138 ? 3.496 -9.516 3.146 1 97.81 138 ALA B CA 1
ATOM 2386 C C . ALA B 1 138 ? 4.156 -10.875 2.902 1 97.81 138 ALA B C 1
ATOM 2388 O O . ALA B 1 138 ? 3.559 -11.766 2.293 1 97.81 138 ALA B O 1
ATOM 2389 N N . VAL B 1 139 ? 5.363 -11.031 3.354 1 95.25 139 VAL B N 1
ATOM 2390 C CA . VAL B 1 139 ? 6.074 -12.289 3.189 1 95.25 139 VAL B CA 1
ATOM 2391 C C . VAL B 1 139 ? 5.355 -13.391 3.965 1 95.25 139 VAL B C 1
ATOM 2393 O O . VAL B 1 139 ? 5.176 -14.5 3.457 1 95.25 139 VAL B O 1
ATOM 2396 N N . ALA B 1 140 ? 4.973 -13.102 5.164 1 93.75 140 ALA B N 1
ATOM 2397 C CA . ALA B 1 140 ? 4.242 -14.07 5.973 1 93.75 140 ALA B CA 1
ATOM 2398 C C . ALA B 1 140 ? 2.945 -14.5 5.289 1 93.75 140 ALA B C 1
ATOM 2400 O O . ALA B 1 140 ? 2.619 -15.688 5.242 1 93.75 140 ALA B O 1
ATOM 2401 N N . ALA B 1 141 ? 2.211 -13.523 4.777 1 93.81 141 ALA B N 1
ATOM 2402 C CA . ALA B 1 141 ? 0.957 -13.82 4.09 1 93.81 141 ALA B CA 1
ATOM 2403 C C . ALA B 1 141 ? 1.192 -14.742 2.893 1 93.81 141 ALA B C 1
ATOM 2405 O O . ALA B 1 141 ? 0.467 -15.719 2.701 1 93.81 141 ALA B O 1
ATOM 2406 N N . ALA B 1 142 ? 2.168 -14.398 2.09 1 92 142 ALA B N 1
ATOM 2407 C CA . ALA B 1 142 ? 2.496 -15.203 0.919 1 92 142 ALA B CA 1
ATOM 2408 C C . ALA B 1 142 ? 2.922 -16.609 1.326 1 92 142 ALA B C 1
ATOM 2410 O O . ALA B 1 142 ? 2.551 -17.594 0.675 1 92 142 ALA B O 1
ATOM 2411 N N . GLY B 1 143 ? 3.709 -16.703 2.41 1 87.12 143 GLY B N 1
ATOM 2412 C CA . GLY B 1 143 ? 4.129 -18 2.914 1 87.12 143 GLY B CA 1
ATOM 2413 C C . GLY B 1 143 ? 2.977 -18.844 3.416 1 87.12 143 GLY B C 1
ATOM 2414 O O . GLY B 1 143 ? 2.869 -20.031 3.068 1 87.12 143 GLY B O 1
ATOM 2415 N N . VAL B 1 144 ? 2.123 -18.25 4.223 1 85.62 144 VAL B N 1
ATOM 2416 C CA . VAL B 1 144 ? 0.973 -18.969 4.77 1 85.62 144 VAL B CA 1
ATOM 2417 C C . VAL B 1 144 ? 0.046 -19.406 3.639 1 85.62 144 VAL B C 1
ATOM 2419 O O . VAL B 1 144 ? -0.533 -20.484 3.686 1 85.62 144 VAL B O 1
ATOM 2422 N N . TYR B 1 145 ? -0.145 -18.516 2.684 1 83.5 145 TYR B N 1
ATOM 2423 C CA . TYR B 1 145 ? -0.971 -18.859 1.53 1 83.5 145 TYR B CA 1
ATOM 2424 C C . TYR B 1 145 ? -0.437 -20.109 0.825 1 83.5 145 TYR B C 1
ATOM 2426 O O . TYR B 1 145 ? -1.21 -20.953 0.392 1 83.5 145 TYR B O 1
ATOM 2434 N N . ARG B 1 146 ? 0.812 -20.156 0.674 1 80.44 146 ARG B N 1
ATOM 2435 C CA . ARG B 1 146 ? 1.426 -21.297 0.008 1 80.44 146 ARG B CA 1
ATOM 2436 C C . ARG B 1 146 ? 1.305 -22.56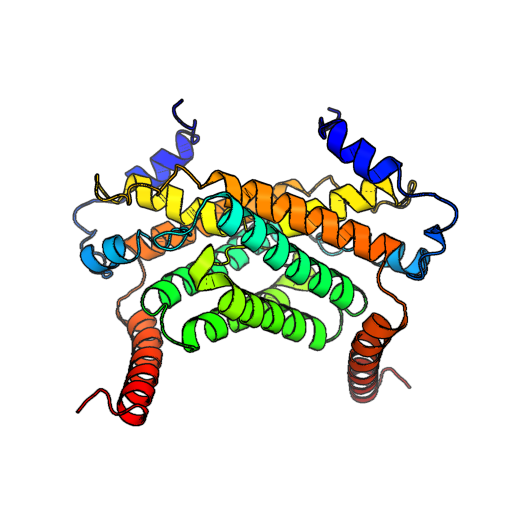2 0.859 1 80.44 146 ARG B C 1
ATOM 2438 O O . ARG B 1 146 ? 1.059 -23.641 0.335 1 80.44 146 ARG B O 1
ATOM 2445 N N . TYR B 1 147 ? 1.428 -22.344 2.238 1 73.38 147 TYR B N 1
ATOM 2446 C CA . TYR B 1 147 ? 1.511 -23.531 3.082 1 73.38 147 TYR B CA 1
ATOM 2447 C C . TYR B 1 147 ? 0.198 -23.766 3.818 1 73.38 147 TYR B C 1
ATOM 2449 O O . TYR B 1 147 ? -0.069 -24.875 4.277 1 73.38 147 TYR B O 1
ATOM 2457 N N . GLY B 1 148 ? -0.57 -22.672 4.301 1 60.91 148 GLY B N 1
ATOM 2458 C CA . GLY B 1 148 ? -1.576 -22.781 5.348 1 60.91 148 GLY B CA 1
ATOM 2459 C C . GLY B 1 148 ? -2.986 -22.922 4.805 1 60.91 148 GLY B C 1
ATOM 2460 O O . GLY B 1 148 ? -3.912 -23.25 5.547 1 60.91 148 GLY B O 1
ATOM 2461 N N . ALA B 1 149 ? -3.604 -21.875 3.984 1 48.31 149 ALA B N 1
ATOM 2462 C CA . ALA B 1 149 ? -5.047 -21.688 4.117 1 48.31 149 ALA B CA 1
ATOM 2463 C C . ALA B 1 149 ? -5.773 -23.031 4.094 1 48.31 149 ALA B C 1
ATOM 2465 O O . ALA B 1 149 ? -5.59 -23.828 3.17 1 48.31 149 ALA B O 1
ATOM 2466 N N . PRO B 1 150 ? -6.141 -23.438 5.176 1 41.62 150 PRO B N 1
ATOM 2467 C CA . PRO B 1 150 ? -7.094 -24.547 5.074 1 41.62 150 PRO B CA 1
ATOM 2468 C C . PRO B 1 150 ? -8.125 -24.328 3.967 1 41.62 150 PRO B C 1
ATOM 2470 O O . PRO B 1 150 ? -8.484 -23.203 3.654 1 41.62 150 PRO B O 1
ATOM 2473 N N . ARG B 1 151 ? -8.305 -25.25 2.973 1 39.41 151 ARG B N 1
ATOM 2474 C CA . ARG B 1 151 ? -9.242 -25.344 1.853 1 39.41 151 ARG B CA 1
ATOM 2475 C C . ARG B 1 151 ? -10.531 -24.594 2.158 1 39.41 151 ARG B C 1
ATOM 2477 O O . ARG B 1 151 ? -11.094 -23.922 1.283 1 39.41 151 ARG B O 1
ATOM 2484 N N . ASN B 1 152 ? -10.961 -24.812 3.309 1 39.38 152 ASN B N 1
ATOM 2485 C CA . ASN B 1 152 ? -12.359 -24.516 3.617 1 39.38 152 ASN B CA 1
ATOM 2486 C C . ASN B 1 152 ? -12.602 -23.016 3.719 1 39.38 152 ASN B C 1
ATOM 2488 O O . ASN B 1 152 ? -13.688 -22.547 3.385 1 39.38 152 ASN B O 1
ATOM 2492 N N . MET B 1 153 ? -11.75 -22.344 4.32 1 38.03 153 MET B N 1
ATOM 2493 C CA . MET B 1 153 ? -12.094 -20.922 4.469 1 38.03 153 MET B CA 1
ATOM 2494 C C . MET B 1 153 ? -11.961 -20.188 3.141 1 38.03 153 MET B C 1
ATOM 2496 O O . MET B 1 153 ? -12.781 -19.328 2.818 1 38.03 153 MET B O 1
ATOM 2500 N N . LEU B 1 154 ? -10.969 -20.5 2.418 1 40.47 154 LEU B N 1
ATOM 2501 C CA . LEU B 1 154 ? -10.734 -19.875 1.125 1 40.47 154 LEU B CA 1
ATOM 2502 C C . LEU B 1 154 ? -11.766 -20.328 0.1 1 40.47 154 LEU B C 1
ATOM 2504 O O . LEU B 1 154 ? -12.219 -19.547 -0.732 1 40.47 154 LEU B O 1
ATOM 2508 N N . PHE B 1 155 ? -12.062 -21.609 0.101 1 39.84 155 PHE B N 1
ATOM 2509 C CA . PHE B 1 155 ? -13.156 -22.156 -0.691 1 39.84 155 PHE B CA 1
ATOM 2510 C C . PHE B 1 155 ? -14.453 -21.406 -0.397 1 39.84 155 PHE B C 1
ATOM 2512 O O . PHE B 1 155 ? -15.258 -21.172 -1.301 1 39.84 155 PHE B O 1
ATOM 2519 N N . ALA B 1 156 ? -14.602 -21.188 0.857 1 39.09 156 ALA B N 1
ATOM 2520 C CA . ALA B 1 156 ? -15.82 -20.484 1.222 1 39.09 156 ALA B CA 1
ATOM 2521 C C . ALA B 1 156 ? -15.844 -19.094 0.604 1 39.09 156 ALA B C 1
ATOM 2523 O O . ALA B 1 156 ? -16.875 -18.656 0.083 1 39.09 156 ALA B O 1
ATOM 2524 N N . ILE B 1 157 ? -14.734 -18.438 0.576 1 40.06 157 ILE B N 1
ATOM 2525 C CA . ILE B 1 157 ? -14.68 -17.109 -0.022 1 40.06 157 ILE B CA 1
ATOM 2526 C C . ILE B 1 157 ? -14.711 -17.234 -1.544 1 40.06 157 ILE B C 1
ATOM 2528 O O . ILE B 1 157 ? -15.414 -16.469 -2.219 1 40.06 157 ILE B O 1
ATOM 2532 N N . ALA B 1 158 ? -13.984 -18.203 -2.137 1 41.28 158 ALA B N 1
ATOM 2533 C CA . ALA B 1 158 ? -13.984 -18.484 -3.568 1 41.28 158 ALA B CA 1
ATOM 2534 C C . ALA B 1 158 ? -15.359 -18.969 -4.031 1 41.28 158 ALA B C 1
ATOM 2536 O O . ALA B 1 158 ? -15.82 -18.594 -5.113 1 41.28 158 ALA B O 1
ATOM 2537 N N . SER B 1 159 ? -15.922 -19.891 -3.326 1 42.28 159 SER B N 1
ATOM 2538 C CA . SER B 1 159 ? -17.266 -20.359 -3.656 1 42.28 159 SER B CA 1
ATOM 2539 C C . SER B 1 159 ? -18.266 -19.203 -3.654 1 42.28 159 SER B C 1
ATOM 2541 O O . SER B 1 159 ? -19.188 -19.172 -4.465 1 42.28 159 SER B O 1
ATOM 2543 N N . LEU B 1 160 ? -18.031 -18.375 -2.797 1 39.03 160 LEU B N 1
ATOM 2544 C CA . LEU B 1 160 ? -18.875 -17.203 -2.789 1 39.03 160 LEU B CA 1
ATOM 2545 C C . LEU B 1 160 ? -18.641 -16.344 -4.027 1 39.03 160 LEU B C 1
ATOM 2547 O O . LEU B 1 160 ? -19.578 -15.82 -4.625 1 39.03 160 LEU B O 1
ATOM 2551 N N . SER B 1 161 ? -17.406 -16.312 -4.438 1 38.78 161 SER B N 1
ATOM 2552 C CA . SER B 1 161 ? -17.047 -15.57 -5.648 1 38.78 161 SER B CA 1
ATOM 2553 C C . SER B 1 161 ? -17.453 -16.344 -6.902 1 38.78 161 SER B C 1
ATOM 2555 O O . SER B 1 161 ? -17.922 -15.75 -7.875 1 38.78 161 SER B O 1
ATOM 2557 N N . ALA B 1 162 ? -17.172 -17.672 -7.02 1 41.69 162 ALA B N 1
ATOM 2558 C CA . ALA B 1 162 ? -17.609 -18.531 -8.125 1 41.69 162 ALA B CA 1
ATOM 2559 C C . ALA B 1 162 ? -19.125 -18.469 -8.281 1 41.69 162 ALA B C 1
ATOM 2561 O O . ALA B 1 162 ? -19.641 -18.391 -9.398 1 41.69 162 ALA B O 1
ATOM 2562 N N . GLU B 1 163 ? -19.734 -18.625 -7.242 1 40.16 163 GLU B N 1
ATOM 2563 C CA . GLU B 1 163 ? -21.188 -18.5 -7.301 1 40.16 163 GLU B CA 1
ATOM 2564 C C . GLU B 1 163 ? -21.609 -17.141 -7.824 1 40.16 163 GLU B C 1
ATOM 2566 O O . GLU B 1 163 ? -22.547 -17.016 -8.609 1 40.16 163 GLU B O 1
ATOM 2571 N N . TRP B 1 164 ? -20.766 -16.203 -7.48 1 37.91 164 TRP B N 1
ATOM 2572 C CA . TRP B 1 164 ? -21.031 -14.867 -8 1 37.91 164 TRP B CA 1
ATOM 2573 C C . TRP B 1 164 ? -20.641 -14.773 -9.477 1 37.91 164 TRP B C 1
ATOM 2575 O O . TRP B 1 164 ? -21.391 -14.211 -10.281 1 37.91 164 TRP B O 1
ATOM 2585 N N . ASN B 1 165 ? -19.516 -15.344 -9.82 1 38.97 165 ASN B N 1
ATOM 2586 C CA . ASN B 1 165 ? -19.125 -15.391 -11.227 1 38.97 165 ASN B CA 1
ATOM 2587 C C . ASN B 1 165 ? -20.031 -16.312 -12.031 1 38.97 165 ASN B C 1
ATOM 2589 O O . ASN B 1 165 ? -20.359 -16.016 -13.188 1 38.97 165 ASN B O 1
ATOM 2593 N N . TYR B 1 166 ? -20.344 -17.469 -11.57 1 41.12 166 TYR B N 1
ATOM 2594 C CA . TYR B 1 166 ? -21.344 -18.312 -12.219 1 41.12 166 TYR B CA 1
ATOM 2595 C C . TYR B 1 166 ? -22.672 -17.594 -12.352 1 41.12 166 TYR B C 1
ATOM 2597 O O . TYR B 1 166 ? -23.328 -17.672 -13.398 1 41.12 166 TYR B O 1
ATOM 2605 N N . GLY B 1 167 ? -22.953 -16.891 -11.359 1 38.66 167 GLY B N 1
ATOM 2606 C CA . GLY B 1 167 ? -24.141 -16.062 -11.516 1 38.66 167 GLY B CA 1
ATOM 2607 C C . GLY B 1 167 ? -24 -14.992 -12.57 1 38.66 167 GLY B C 1
ATOM 2608 O O . GLY B 1 167 ? -24.953 -14.703 -13.312 1 38.66 167 GLY B O 1
ATOM 2609 N N . LYS B 1 168 ? -22.922 -14.5 -12.727 1 39.44 168 LYS B N 1
ATOM 2610 C CA . LYS B 1 168 ? -22.656 -13.531 -13.789 1 39.44 168 LYS B CA 1
ATOM 2611 C C . LYS B 1 168 ? -22.562 -14.219 -15.148 1 39.44 168 LYS B C 1
ATOM 2613 O O . LYS B 1 168 ? -23.125 -13.734 -16.141 1 39.44 168 LYS B O 1
ATOM 2618 N N . ARG B 1 169 ? -21.766 -15.281 -15.25 1 39.31 169 ARG B N 1
ATOM 2619 C CA . ARG B 1 169 ? -21.719 -16 -16.516 1 39.31 169 ARG B CA 1
ATOM 2620 C C . ARG B 1 169 ? -23.094 -16.531 -16.891 1 39.31 169 ARG B C 1
ATOM 2622 O O . ARG B 1 169 ? -23.469 -16.5 -18.062 1 39.31 169 ARG B O 1
ATOM 2629 N N . ASP B 1 170 ? -23.859 -16.984 -16.031 1 40.22 170 ASP B N 1
ATOM 2630 C CA . ASP B 1 170 ? -25.234 -17.375 -16.312 1 40.22 170 ASP B CA 1
ATOM 2631 C C . ASP B 1 170 ? -26.078 -16.188 -16.75 1 40.22 170 ASP B C 1
ATOM 2633 O O . ASP B 1 170 ? -26.875 -16.297 -17.688 1 40.22 170 ASP B O 1
ATOM 2637 N N . ARG B 1 171 ? -25.828 -15.086 -16.172 1 43.09 171 ARG B N 1
ATOM 2638 C CA . ARG B 1 171 ? -26.531 -13.875 -16.609 1 43.09 171 ARG B CA 1
ATOM 2639 C C . ARG B 1 171 ? -26 -13.406 -17.969 1 43.09 171 ARG B C 1
ATOM 2641 O O . ARG B 1 171 ? -26.766 -12.844 -18.766 1 43.09 171 ARG B O 1
ATOM 2648 N N . LEU B 1 172 ? -24.672 -13.609 -18.188 1 46.56 172 LEU B N 1
ATOM 2649 C CA . LEU B 1 172 ? -24.141 -13.25 -19.5 1 46.56 172 LEU B CA 1
ATOM 2650 C C . LEU B 1 172 ? -24.359 -14.375 -20.5 1 46.56 172 LEU B C 1
ATOM 2652 O O . LEU B 1 172 ? -23.906 -14.289 -21.656 1 46.56 172 LEU B O 1
ATOM 2656 N N . GLY B 1 173 ? -24.984 -15.266 -20.172 1 46.47 173 GLY B N 1
ATOM 2657 C CA . GLY B 1 173 ? -25.375 -16.312 -21.109 1 46.47 173 GLY B CA 1
ATOM 2658 C C . GLY B 1 173 ? -24.25 -17.266 -21.469 1 46.47 173 GLY B C 1
ATOM 2659 O O . GLY B 1 173 ? -24.328 -17.984 -22.453 1 46.47 173 GLY B O 1
ATOM 2660 N N . MET B 1 174 ? -23.219 -17.219 -20.797 1 45.94 174 MET B N 1
ATOM 2661 C CA . MET B 1 174 ? -22.031 -17.938 -21.25 1 45.94 174 MET B CA 1
ATOM 2662 C C . MET B 1 174 ? -22.047 -19.391 -20.75 1 45.94 174 MET B C 1
ATOM 2664 O O . MET B 1 174 ? -21.203 -20.188 -21.125 1 45.94 174 MET B O 1
ATOM 2668 N N . ASN B 1 175 ? -22.719 -19.656 -19.859 1 45.69 175 ASN B N 1
ATOM 2669 C CA . ASN B 1 175 ? -22.906 -21.031 -19.453 1 45.69 175 ASN B CA 1
ATOM 2670 C C . ASN B 1 175 ? -23.891 -21.766 -20.359 1 45.69 175 ASN B C 1
ATOM 2672 O O . ASN B 1 175 ? -24.375 -22.844 -20.016 1 45.69 175 ASN B O 1
ATOM 2676 N N . ARG B 1 176 ? -24.188 -21.297 -21.547 1 40.69 176 ARG B N 1
ATOM 2677 C CA . ARG B 1 176 ? -25 -22.094 -22.469 1 40.69 176 ARG B CA 1
ATOM 2678 C C . ARG B 1 176 ? -24.109 -23 -23.312 1 40.69 176 ARG B C 1
ATOM 2680 O O . ARG B 1 176 ? -22.984 -22.641 -23.656 1 40.69 176 ARG B O 1
#

Solvent-accessible surface area (backbone atoms only — not comparable to full-atom values): 18021 Å² total; per-residue (Å²): 133,78,75,79,62,60,65,63,61,52,51,64,59,62,72,55,68,71,76,77,46,71,25,57,52,50,65,65,59,41,49,72,44,46,43,46,37,59,46,58,27,90,90,54,50,70,68,59,26,23,50,44,19,19,51,42,14,18,54,46,38,38,46,47,45,62,25,47,79,44,66,86,32,76,53,28,38,50,52,45,15,48,47,50,25,52,34,30,72,73,29,28,72,42,28,39,45,65,46,19,38,22,56,35,44,12,12,44,54,44,30,68,71,69,39,78,88,61,67,58,91,61,61,66,76,62,48,62,35,47,47,54,13,11,36,52,11,12,33,49,22,34,45,38,54,58,53,51,56,58,59,64,63,53,44,53,55,43,50,55,39,46,54,48,36,52,50,44,35,53,70,67,53,63,73,110,132,78,76,77,61,60,67,62,62,53,49,64,58,61,70,53,66,73,77,76,46,67,26,58,53,52,63,64,57,39,49,71,44,48,43,47,38,58,45,59,29,90,90,54,50,71,68,59,26,26,50,42,21,19,51,44,15,19,53,45,37,39,46,46,44,61,26,47,78,43,65,87,37,78,56,26,38,52,52,45,15,48,45,48,26,51,34,31,72,74,29,28,73,42,28,40,44,65,47,17,37,22,58,37,44,13,12,44,54,44,28,70,72,69,40,79,88,62,68,60,90,61,62,64,75,62,48,63,35,48,47,54,14,12,36,53,10,11,33,50,22,32,44,37,52,59,55,50,56,57,58,62,64,54,44,52,54,45,48,54,42,46,53,48,43,50,50,45,35,54,71,67,52,64,76,110

Foldseek 3Di:
DPPCPDPVVVVVLVPPDPVVVVPPPPLVVCLVCLLVAFAFAPPADLVQLLQLLLALLLVLLLLLVLLVVVVPFPVSVVSNVVSLVVSCVVCCNGGNNQLALVSNVVSLVSSVVPVVPSHDPVSPVSSVSSPVSSVNNNVVNVVCVVPPDDCPVSCVVVVVRVVRVVVVCVVVVNVD/DPPCPDPVVVVVLVPPDPVVVVPPPPLVVCLVCLLVAFAFAPPADLVQLLQLLLALLLVLLLLLVLLVVVVPFPVSVVSNVVSLVVSCVVCCNGGNNQLALVSNVVSLVSSVVPVVPSHDPVSPVSSVSNPVSSVNNNVVNVVCVVPPDDCPVSCVVVVVRVVVVVVVCVVVVNVD

Radius of gyration: 21.0 Å; Cα contacts (8 Å, |Δi|>4): 516; chains: 2; bounding box: 50×67×48 Å

InterPro domains:
  IPR000425 Major intrinsic protein [PF00230] (34-145)
  IPR000425 Major intrinsic protein [PR00783] (26-45)
  IPR000425 Major intrinsic protein [PR00783] (81-103)
  IPR000425 Major intrinsic protein [PR00783] (128-148)
  IPR023271 Aquaporin-like [G3DSA:1.20.1080.10] (19-151)
  IPR023271 Aquaporin-like [SSF81338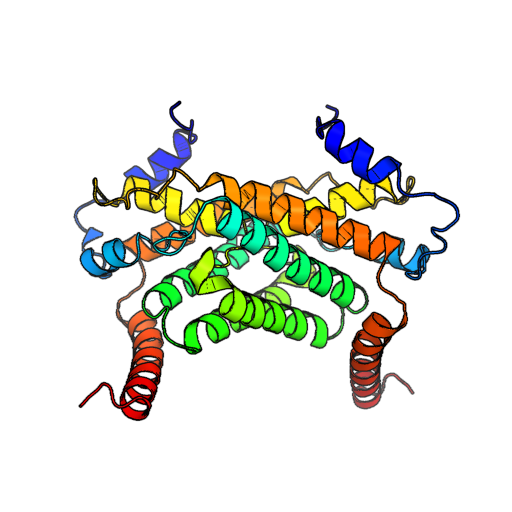] (26-147)
  IPR034294 Aquaporin transporter [PTHR45665] (41-147)

Nearest PDB structures (foldseek):
  3ne2-assembly1_B  TM=8.793E-01  e=1.030E-04  Archaeoglobus fulgidus
  3nk5-assembly2_B  TM=7.672E-01  e=3.225E-02  Escherichia coli K-12
  1rc2-assembly1_B  TM=7.319E-01  e=2.757E-02  Escherichia coli
  8uy6-assembly1_A  TM=7.293E-01  e=2.484E-02  Escherichia coli
  3nka-assembly2_B  TM=8.004E-01  e=9.661E-02  Escherichia coli K-12

Organism: Oesophagostomum dentatum (NCBI:txid61180)

pLDDT: mean 76.1, std 24.19, range [23.34, 98.62]

Secondary structure (DSSP, 8-state):
------HHHHHHHHTS-STT---SS-HHHHHHTGGG---PPTT--HHHHHHHHHHHHHHHHHHHHHHHTTTTSTHHHHHHHHHHHHHHHHHHHHH-----HHHHHHHHHHHHHHSTT---TTTTTTTTHHHHHHHHHHHHHHHHHHHT--HHHHHHHHHHHHHHHHHHHHHTTTT-/------HHHHHHHHTS-STT---SS-HHHHHHTGGG---PPTT--HHHHHHHHHHHHHHHHHHHHHHHTTTTSTHHHHHHHHHHHHHHHHHHHHH-----HHHHHHHHHHHHHHSTT---TTTTTTTTHHHHHHHHHHHHHHHHHHHT--HHHHHHHHHHHHHHHHHHHHHTTTT-